Protein AF-F9WAI4-F1 (afdb_monomer_lite)

Secondary structure (DSSP, 8-state):
--HHHHHHHHHHHHHHHHH-TT--TT-TTTTTTTT---HHHHH-BGGGTB--SSTTS-HHHHHHHHHPPPTTS-BPS-TTSS--S---SSS--S---S---SSSSHHHHHHHHHHHTT--SSPPPHHHHHHHHHHHHHHHHH-EEEEEESBTTB--EEEEETTEEEEEEEETT-SSSS---S-B---TT--EEEEEE-SSHHHHH--HHHHHHHHHHHHHHHHHHHHHHHHHHHHHHHHHHHHHHHHHHHHHHHHHHHS----TTSSS-------------------------------

Radius of gyration: 34.8 Å; chains: 1; bounding box: 91×50×97 Å

Structure (mmCIF, N/CA/C/O backbone):
data_AF-F9WAI4-F1
#
_entry.id   AF-F9WAI4-F1
#
loop_
_atom_site.group_PDB
_atom_site.id
_atom_site.type_symbol
_atom_site.label_atom_id
_atom_site.label_alt_id
_atom_site.label_comp_id
_atom_site.label_asym_id
_atom_site.label_entity_id
_atom_site.label_seq_id
_atom_site.pdbx_PDB_ins_code
_atom_site.Cartn_x
_atom_site.Cartn_y
_atom_site.Cartn_z
_atom_site.occupancy
_atom_site.B_iso_or_equiv
_atom_site.auth_seq_id
_atom_site.auth_comp_id
_atom_site.auth_asym_id
_atom_site.auth_atom_id
_atom_site.pdbx_PDB_model_num
ATOM 1 N N . MET A 1 1 ? -3.582 -0.597 29.179 1.00 56.72 1 MET A N 1
ATOM 2 C CA . MET A 1 1 ? -3.911 0.423 28.163 1.00 56.72 1 MET A CA 1
ATOM 3 C C . MET A 1 1 ? -5.413 0.461 27.980 1.00 56.72 1 MET A C 1
ATOM 5 O O . MET A 1 1 ? -6.013 -0.599 27.825 1.00 56.72 1 MET A O 1
ATOM 9 N N . SER A 1 2 ? -6.012 1.646 28.034 1.00 73.00 2 SER A N 1
ATOM 10 C CA . SER A 1 2 ? -7.457 1.832 27.839 1.00 73.00 2 SER A CA 1
ATOM 11 C C . SER A 1 2 ? -7.869 1.692 26.361 1.00 73.00 2 SER A C 1
ATOM 13 O O . SER A 1 2 ? -7.030 1.704 25.456 1.00 73.00 2 SER A O 1
ATOM 15 N N . ALA A 1 3 ? -9.169 1.532 26.083 1.00 72.12 3 ALA A N 1
ATOM 16 C CA . ALA A 1 3 ? -9.682 1.511 24.707 1.00 72.12 3 ALA A CA 1
ATOM 17 C C . ALA A 1 3 ? -9.435 2.850 23.983 1.00 72.12 3 ALA A C 1
ATOM 19 O O . ALA A 1 3 ? -9.056 2.849 22.814 1.00 72.12 3 ALA A O 1
ATOM 20 N N . ALA A 1 4 ? -9.557 3.975 24.698 1.00 74.25 4 ALA A N 1
ATOM 21 C CA . ALA A 1 4 ? -9.268 5.311 24.178 1.00 74.25 4 ALA A CA 1
ATOM 22 C C . ALA A 1 4 ? -7.793 5.462 23.766 1.00 74.25 4 ALA A C 1
ATOM 24 O O . ALA A 1 4 ? -7.517 5.828 22.626 1.00 74.25 4 ALA A O 1
ATOM 25 N N . GLU A 1 5 ? -6.849 5.054 24.623 1.00 75.50 5 GLU A N 1
ATOM 26 C CA . GLU A 1 5 ? -5.410 5.055 24.298 1.00 75.50 5 GLU A CA 1
ATOM 27 C C . GLU A 1 5 ? -5.077 4.206 23.062 1.00 75.50 5 GLU A C 1
ATOM 29 O O . GLU A 1 5 ? -4.152 4.517 22.315 1.00 75.50 5 GLU A O 1
ATOM 34 N N . ASN A 1 6 ? -5.797 3.104 22.836 1.00 78.62 6 ASN A N 1
ATOM 35 C CA . ASN A 1 6 ? -5.578 2.263 21.660 1.00 78.62 6 ASN A CA 1
ATOM 36 C C . ASN A 1 6 ? -6.115 2.906 20.373 1.00 78.62 6 ASN A C 1
ATOM 38 O O . ASN A 1 6 ? -5.444 2.821 19.345 1.00 78.62 6 ASN A O 1
ATOM 42 N N . ILE A 1 7 ? -7.275 3.571 20.424 1.00 77.69 7 ILE A N 1
ATOM 43 C CA . ILE A 1 7 ? -7.828 4.329 19.287 1.00 77.69 7 ILE A CA 1
ATOM 44 C C . ILE A 1 7 ? -6.888 5.472 18.905 1.00 77.69 7 ILE A C 1
ATOM 46 O O . ILE A 1 7 ? -6.563 5.641 17.727 1.00 77.69 7 ILE A O 1
ATOM 50 N N . GLU A 1 8 ? -6.412 6.224 19.899 1.00 80.94 8 GLU A N 1
ATOM 51 C CA . GLU A 1 8 ? -5.483 7.335 19.685 1.00 80.94 8 GLU A CA 1
ATOM 52 C C . GLU A 1 8 ? -4.172 6.885 19.042 1.00 80.94 8 GLU A C 1
ATOM 54 O O . GLU A 1 8 ? -3.590 7.641 18.270 1.00 80.94 8 GLU A O 1
ATOM 59 N N . LYS A 1 9 ? -3.738 5.642 19.289 1.00 83.38 9 LYS A N 1
ATOM 60 C CA . LYS A 1 9 ? -2.546 5.064 18.659 1.00 83.38 9 LYS A CA 1
ATOM 61 C C . LYS A 1 9 ? -2.806 4.394 17.306 1.00 83.38 9 LYS A C 1
ATOM 63 O O . LYS A 1 9 ? -1.904 4.368 16.479 1.00 83.38 9 LYS A O 1
ATOM 68 N N . ALA A 1 10 ? -4.008 3.886 17.036 1.00 85.69 10 ALA A N 1
ATOM 69 C CA . ALA A 1 10 ? -4.311 3.253 15.748 1.00 85.69 10 ALA A CA 1
ATOM 70 C C . ALA A 1 10 ? -4.263 4.264 14.587 1.00 85.69 10 ALA A C 1
ATOM 72 O O . ALA A 1 10 ? -3.761 3.970 13.504 1.00 85.69 10 ALA A O 1
ATOM 73 N N . LYS A 1 11 ? -4.744 5.492 14.814 1.00 85.56 11 LYS A N 1
ATOM 74 C CA . LYS A 1 11 ? -4.726 6.563 13.806 1.00 85.56 11 LYS A CA 1
ATOM 75 C C . LYS A 1 11 ? -3.309 6.923 13.310 1.00 85.56 11 LYS A C 1
ATOM 77 O O . LYS A 1 11 ? -3.122 6.941 12.092 1.00 85.56 11 LYS A O 1
ATOM 82 N N . PRO A 1 12 ? -2.315 7.207 14.175 1.00 87.31 12 PRO A N 1
ATOM 83 C CA . PRO A 1 12 ? -0.951 7.472 13.728 1.00 87.31 12 PRO A CA 1
ATOM 84 C C . PRO A 1 12 ? -0.286 6.241 13.101 1.00 87.31 12 PRO A C 1
ATOM 86 O O . PRO A 1 12 ? 0.499 6.408 12.175 1.00 87.31 12 PRO A O 1
ATOM 89 N N . GLU A 1 13 ? -0.634 5.017 13.508 1.00 90.62 13 GLU A N 1
ATOM 90 C CA . GLU A 1 13 ? -0.138 3.797 12.850 1.00 90.62 13 GLU A CA 1
ATOM 91 C C . GLU A 1 13 ? -0.629 3.696 11.396 1.00 90.62 13 GLU A C 1
ATOM 93 O O . GLU A 1 13 ? 0.171 3.469 10.489 1.00 90.62 13 GLU A O 1
ATOM 98 N N . PHE A 1 14 ? -1.911 3.971 11.124 1.00 91.25 14 PHE A N 1
ATOM 99 C CA . PHE A 1 14 ? -2.393 4.069 9.738 1.00 91.25 14 PHE A CA 1
ATOM 100 C C . PHE A 1 14 ? -1.759 5.236 8.973 1.00 91.25 14 PHE A C 1
ATOM 102 O O . PHE A 1 14 ? -1.494 5.107 7.778 1.00 91.25 14 PHE A O 1
ATOM 109 N N . ALA A 1 15 ? -1.477 6.360 9.635 1.00 89.06 15 ALA A N 1
ATOM 110 C CA . ALA A 1 15 ? -0.753 7.458 9.000 1.00 89.06 15 ALA A CA 1
ATOM 111 C C . ALA A 1 15 ? 0.663 7.026 8.581 1.00 89.06 15 ALA A C 1
ATOM 113 O O . ALA A 1 15 ? 1.075 7.330 7.464 1.00 89.06 15 ALA A O 1
ATOM 114 N N . GLN A 1 16 ? 1.363 6.242 9.405 1.00 90.50 16 GLN A N 1
ATOM 115 C CA . GLN A 1 16 ? 2.680 5.687 9.072 1.00 90.50 16 GLN A CA 1
ATOM 116 C C . GLN A 1 16 ? 2.634 4.702 7.899 1.00 90.50 16 GLN A C 1
ATOM 118 O O . GLN A 1 16 ? 3.573 4.647 7.109 1.00 90.50 16 GLN A O 1
ATOM 123 N N . VAL A 1 17 ? 1.550 3.940 7.738 1.00 93.44 17 VAL A N 1
ATOM 124 C CA . VAL A 1 17 ? 1.362 3.074 6.559 1.00 93.44 17 VAL A CA 1
ATO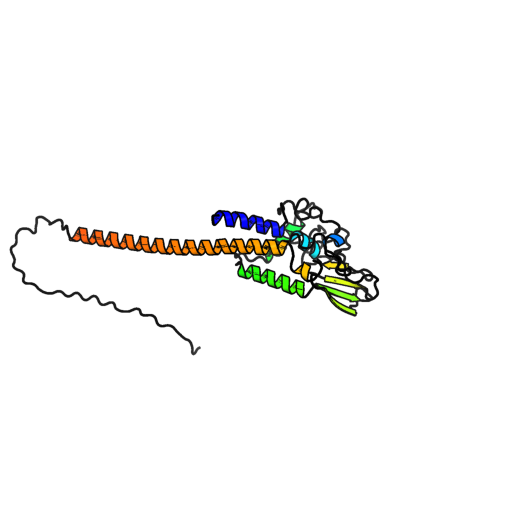M 125 C C . VAL A 1 17 ? 1.318 3.906 5.275 1.00 93.44 17 VAL A C 1
ATOM 127 O O . VAL A 1 17 ? 1.895 3.524 4.255 1.00 93.44 17 VAL A O 1
ATOM 130 N N . ILE A 1 18 ? 0.639 5.054 5.317 1.00 90.12 18 ILE A N 1
ATOM 131 C CA . ILE A 1 18 ? 0.445 5.901 4.139 1.00 90.12 18 ILE A CA 1
ATOM 132 C C . ILE A 1 18 ? 1.687 6.751 3.862 1.00 90.12 18 ILE A C 1
ATOM 134 O O . ILE A 1 18 ? 2.150 6.799 2.724 1.00 90.12 18 ILE A O 1
ATOM 138 N N . PHE A 1 19 ? 2.222 7.401 4.893 1.00 87.75 19 PHE A N 1
ATOM 139 C CA . PHE A 1 19 ? 3.220 8.464 4.775 1.00 87.75 19 PHE A CA 1
ATOM 140 C C . PHE A 1 19 ? 4.607 8.083 5.307 1.00 87.75 19 PHE A C 1
ATOM 142 O O . PHE A 1 19 ? 5.532 8.877 5.206 1.00 87.75 19 PHE A O 1
ATOM 149 N N . GLY A 1 20 ? 4.785 6.885 5.861 1.00 87.25 20 GLY A N 1
ATOM 150 C CA . GLY A 1 20 ? 6.041 6.488 6.496 1.00 87.25 20 GLY A CA 1
ATOM 151 C C . GLY A 1 20 ? 6.241 7.099 7.885 1.00 87.25 20 GLY A C 1
ATOM 152 O O . GLY A 1 20 ? 5.377 7.785 8.435 1.00 87.25 20 GLY A O 1
ATOM 153 N N . ASP A 1 21 ? 7.394 6.808 8.484 1.00 83.19 21 ASP A N 1
ATOM 154 C CA . ASP A 1 21 ? 7.708 7.225 9.852 1.00 83.19 21 ASP A CA 1
ATOM 155 C C . ASP A 1 21 ? 7.934 8.740 9.931 1.00 83.19 21 ASP A C 1
ATOM 157 O O . ASP A 1 21 ? 8.680 9.312 9.142 1.00 83.19 21 ASP A O 1
ATOM 161 N N . GLY A 1 22 ? 7.246 9.403 10.867 1.00 72.75 22 GLY A N 1
ATOM 162 C CA . GLY A 1 22 ? 7.259 10.868 10.984 1.00 72.75 22 GLY A CA 1
ATOM 163 C C . GLY A 1 22 ? 6.509 11.602 9.863 1.00 72.75 22 GLY A C 1
ATOM 164 O O . GLY A 1 22 ? 6.489 12.832 9.855 1.00 72.75 22 GLY A O 1
ATOM 165 N N . GLY A 1 23 ? 5.881 10.867 8.937 1.00 71.12 23 GLY A N 1
ATOM 166 C CA . GLY A 1 23 ? 5.194 11.431 7.785 1.00 71.12 23 GLY A CA 1
ATOM 167 C C . GLY A 1 23 ? 3.798 11.958 8.070 1.00 71.12 23 GLY A C 1
ATOM 168 O O . GLY A 1 23 ? 3.048 11.425 8.889 1.00 71.12 23 GLY A O 1
ATOM 169 N N . ASN A 1 24 ? 3.437 13.019 7.353 1.00 71.56 24 ASN A N 1
ATOM 170 C CA . ASN A 1 24 ? 2.101 13.599 7.374 1.00 71.56 24 ASN A CA 1
ATOM 171 C C . ASN A 1 24 ? 1.678 14.049 5.969 1.00 71.56 24 ASN A C 1
ATOM 173 O O . ASN A 1 24 ? 2.497 14.208 5.067 1.00 71.56 24 ASN A O 1
ATOM 177 N N . GLU A 1 25 ? 0.373 14.250 5.787 1.00 68.44 25 GLU A N 1
ATOM 178 C CA . GLU A 1 25 ? -0.214 14.590 4.485 1.00 68.44 25 GLU A CA 1
ATOM 179 C C . GLU A 1 25 ? 0.257 15.951 3.944 1.00 68.44 25 GLU A C 1
ATOM 181 O O . GLU A 1 25 ? 0.335 16.130 2.730 1.00 68.44 25 GLU A O 1
ATOM 186 N N . SER A 1 26 ? 0.541 16.908 4.832 1.00 66.75 26 SER A N 1
ATOM 187 C CA . SER A 1 26 ? 0.883 18.289 4.471 1.00 66.75 26 SER A CA 1
ATOM 188 C C . SER A 1 26 ? 2.300 18.461 3.930 1.00 66.75 26 SER A C 1
ATOM 190 O O . SER A 1 26 ? 2.562 19.475 3.288 1.00 66.75 26 SER A O 1
ATOM 192 N N . ASP A 1 27 ? 3.190 17.497 4.165 1.00 68.88 27 ASP A N 1
ATOM 193 C CA . ASP A 1 27 ? 4.607 17.632 3.840 1.00 68.88 27 ASP A CA 1
ATOM 194 C C . ASP A 1 27 ? 5.233 16.313 3.365 1.00 68.88 27 ASP A C 1
ATOM 196 O O . ASP A 1 27 ? 6.095 15.727 4.020 1.00 68.88 27 ASP A O 1
ATOM 200 N N . LEU A 1 28 ? 4.789 15.795 2.216 1.00 67.88 28 LEU A N 1
ATOM 201 C CA . LEU A 1 28 ? 5.340 14.534 1.712 1.00 67.88 28 LEU A CA 1
ATOM 202 C C . LEU A 1 28 ? 6.777 14.664 1.193 1.00 67.88 28 LEU A C 1
ATOM 204 O O . LEU A 1 28 ? 7.465 13.653 1.181 1.00 67.88 28 LEU A O 1
ATOM 208 N N . GLU A 1 29 ? 7.237 15.842 0.743 1.00 61.91 29 GLU A N 1
ATOM 209 C CA . GLU A 1 29 ? 8.605 16.008 0.193 1.00 61.91 29 GLU A CA 1
ATOM 210 C C . GLU A 1 29 ? 9.626 15.750 1.273 1.00 61.91 29 GLU A C 1
ATOM 212 O O . GLU A 1 29 ? 10.583 15.009 1.068 1.00 61.91 29 GLU A O 1
ATOM 217 N N . HIS A 1 30 ? 9.409 16.382 2.424 1.00 64.38 30 HIS A N 1
ATOM 218 C CA . HIS A 1 30 ? 10.351 16.333 3.523 1.00 64.38 30 HIS A CA 1
ATOM 219 C C . HIS A 1 30 ? 10.084 15.135 4.439 1.00 64.38 30 HIS A C 1
ATOM 221 O O . HIS A 1 30 ? 10.911 14.839 5.304 1.00 64.38 30 HIS A O 1
ATOM 227 N N . THR A 1 31 ? 8.998 14.383 4.198 1.00 73.06 31 THR A N 1
ATOM 228 C CA . THR A 1 31 ? 8.676 13.156 4.935 1.00 73.06 31 THR A CA 1
ATOM 229 C C . THR A 1 31 ? 8.573 11.907 4.051 1.00 73.06 31 THR A C 1
ATOM 231 O O . THR A 1 31 ? 9.574 11.232 3.833 1.00 73.06 31 THR A O 1
ATOM 234 N N . ALA A 1 32 ? 7.388 11.576 3.533 1.00 76.19 32 ALA A N 1
ATOM 235 C CA . ALA A 1 32 ? 7.086 10.296 2.888 1.00 76.19 32 ALA A CA 1
ATOM 236 C C . ALA A 1 32 ? 7.947 9.982 1.657 1.00 76.19 32 ALA A C 1
ATOM 238 O O . ALA A 1 32 ? 8.203 8.811 1.368 1.00 76.19 32 ALA A O 1
ATOM 239 N N . LEU A 1 33 ? 8.356 11.025 0.933 1.00 72.50 33 LEU A N 1
ATOM 240 C CA . LEU A 1 33 ? 9.199 10.976 -0.259 1.00 72.50 33 LEU A CA 1
ATOM 241 C C . LEU A 1 33 ? 10.623 11.478 0.003 1.00 72.50 33 LEU A C 1
ATOM 243 O O . LEU A 1 33 ? 11.418 11.585 -0.932 1.00 72.50 33 LEU A O 1
ATOM 247 N N . ASN A 1 34 ? 10.960 11.779 1.256 1.00 70.00 34 ASN A N 1
ATOM 248 C CA . ASN A 1 34 ? 12.292 12.243 1.596 1.00 70.00 34 ASN A CA 1
ATOM 249 C C . ASN A 1 34 ? 13.316 11.140 1.315 1.00 70.00 34 ASN A C 1
ATOM 251 O O . ASN A 1 34 ? 13.124 9.980 1.679 1.00 70.00 34 ASN A O 1
ATOM 255 N N . GLY A 1 35 ? 14.397 11.497 0.624 1.00 65.62 35 GLY A N 1
ATOM 256 C CA . GLY A 1 35 ? 15.421 10.542 0.207 1.00 65.62 35 GLY A CA 1
ATOM 257 C C . GLY A 1 35 ? 14.976 9.562 -0.885 1.00 65.62 35 GLY A C 1
ATOM 258 O O . GLY A 1 35 ? 15.751 8.675 -1.240 1.00 65.62 35 GLY A O 1
ATOM 259 N N . VAL A 1 36 ? 13.775 9.712 -1.462 1.00 72.56 36 VAL A N 1
ATOM 260 C CA . VAL A 1 36 ? 13.383 8.944 -2.651 1.00 72.56 36 VAL A CA 1
ATOM 261 C C . VAL A 1 36 ? 14.215 9.438 -3.830 1.00 72.56 36 VAL A C 1
ATOM 263 O O . VAL A 1 36 ? 14.003 10.527 -4.361 1.00 72.56 36 VAL A O 1
ATOM 266 N N . GLY A 1 37 ? 15.200 8.629 -4.219 1.00 69.62 37 GLY A N 1
ATOM 267 C CA . GLY A 1 37 ? 16.095 8.923 -5.331 1.00 69.62 37 GLY A CA 1
ATOM 268 C C . GLY A 1 37 ? 15.419 8.810 -6.702 1.00 69.62 37 GLY A C 1
ATOM 269 O O . GLY A 1 37 ? 14.199 8.875 -6.862 1.00 69.62 37 GLY A O 1
ATOM 270 N N . TYR A 1 38 ? 16.230 8.599 -7.740 1.00 77.12 38 TYR A N 1
ATOM 271 C CA . TYR A 1 38 ? 15.714 8.389 -9.092 1.00 77.12 38 TYR A CA 1
ATOM 272 C C . TYR A 1 38 ? 14.697 7.246 -9.129 1.00 77.12 38 TYR A C 1
ATOM 274 O O . TYR A 1 38 ? 14.947 6.168 -8.596 1.00 77.12 38 TYR A O 1
ATOM 282 N N . ARG A 1 39 ? 13.580 7.458 -9.837 1.00 81.88 39 ARG A N 1
ATOM 283 C CA . ARG A 1 39 ? 12.449 6.514 -9.906 1.00 81.88 39 ARG A CA 1
ATOM 284 C C . ARG A 1 39 ? 12.865 5.072 -10.212 1.00 81.88 39 ARG A C 1
ATOM 286 O O . ARG A 1 39 ? 12.339 4.153 -9.611 1.00 81.88 39 ARG A O 1
ATOM 293 N N . VAL A 1 40 ? 13.854 4.879 -11.084 1.00 85.38 40 VAL A N 1
ATOM 294 C CA . VAL A 1 40 ? 14.413 3.553 -11.396 1.00 85.38 40 VAL A CA 1
ATOM 295 C C . VAL A 1 40 ? 14.975 2.851 -10.161 1.00 85.38 40 VAL A C 1
ATOM 297 O O . VAL A 1 40 ? 14.729 1.668 -9.954 1.00 85.38 40 VAL A O 1
ATOM 300 N N . THR A 1 41 ? 15.745 3.576 -9.356 1.00 87.69 41 THR A N 1
ATOM 301 C CA . THR A 1 41 ? 16.362 3.066 -8.131 1.00 87.69 41 THR A CA 1
ATOM 302 C C . THR A 1 41 ? 15.316 2.899 -7.033 1.00 87.69 41 THR A C 1
ATOM 304 O O . THR A 1 41 ? 15.261 1.856 -6.391 1.00 87.69 41 THR A O 1
ATOM 307 N N . ALA A 1 42 ? 14.422 3.877 -6.877 1.00 88.38 42 ALA A N 1
ATOM 308 C CA . ALA A 1 42 ? 13.372 3.852 -5.864 1.00 88.38 42 ALA A CA 1
ATOM 309 C C . ALA A 1 42 ? 12.337 2.735 -6.095 1.00 88.38 42 ALA A C 1
ATOM 311 O O . ALA A 1 42 ? 11.949 2.052 -5.151 1.00 88.38 42 ALA A O 1
ATOM 312 N N . CYS A 1 43 ? 11.908 2.535 -7.346 1.00 91.56 43 CYS A N 1
ATOM 313 C CA . CYS A 1 43 ? 10.818 1.631 -7.727 1.00 91.56 43 CYS A CA 1
ATOM 314 C C . CYS A 1 43 ? 11.298 0.263 -8.231 1.00 91.56 43 CYS A C 1
ATOM 316 O O . CYS A 1 43 ? 10.502 -0.672 -8.297 1.00 91.56 43 CYS A O 1
ATOM 318 N N . GLY A 1 44 ? 12.581 0.133 -8.577 1.00 92.44 44 GLY A N 1
ATOM 319 C CA . GLY A 1 44 ? 13.234 -1.134 -8.899 1.00 92.44 44 GLY A CA 1
ATOM 320 C C . GLY A 1 44 ? 13.413 -1.430 -10.391 1.00 92.44 44 GLY A C 1
ATOM 321 O O . GLY A 1 44 ? 12.846 -0.797 -11.289 1.00 92.44 44 GLY A O 1
ATOM 322 N N . LYS A 1 45 ? 14.225 -2.460 -10.650 1.00 92.62 45 LYS A N 1
ATOM 323 C CA . LYS A 1 45 ? 14.562 -2.981 -11.982 1.00 92.62 45 LYS A CA 1
ATOM 324 C C . LYS A 1 45 ? 14.180 -4.465 -12.061 1.00 92.62 45 LYS A C 1
ATOM 326 O O . LYS A 1 45 ? 15.049 -5.326 -11.922 1.00 92.62 45 LYS A O 1
ATOM 331 N N . PRO A 1 46 ? 12.897 -4.793 -12.293 1.00 91.62 46 PRO A N 1
ATOM 332 C CA . PRO A 1 46 ? 12.432 -6.181 -12.335 1.00 91.62 46 PRO A CA 1
ATOM 333 C C . PRO A 1 46 ? 13.145 -7.054 -13.378 1.00 91.62 46 PRO A C 1
ATOM 335 O O . PRO A 1 46 ? 13.274 -8.263 -13.181 1.00 91.62 46 PRO A O 1
ATOM 338 N N . GLY A 1 47 ? 13.638 -6.462 -14.472 1.00 88.38 47 GLY A N 1
ATOM 339 C CA . GLY A 1 47 ? 14.485 -7.162 -15.438 1.00 88.38 47 GLY A CA 1
ATOM 340 C C . GLY A 1 47 ? 15.851 -7.590 -14.905 1.00 88.38 47 GLY A C 1
ATOM 341 O O . GLY A 1 47 ? 16.394 -8.576 -15.376 1.00 88.38 47 GLY A O 1
ATOM 342 N N . GLN A 1 48 ? 16.395 -6.885 -13.915 1.00 90.44 48 GLN A N 1
ATOM 343 C CA . GLN A 1 48 ? 17.684 -7.189 -13.280 1.00 90.44 48 GLN A CA 1
ATOM 344 C C . GLN A 1 48 ? 17.507 -7.828 -11.897 1.00 90.44 48 GLN A C 1
ATOM 346 O O . GLN A 1 48 ? 18.447 -7.851 -11.110 1.00 90.44 48 GLN A O 1
ATOM 351 N N . ASP A 1 49 ? 16.287 -8.258 -11.559 1.00 91.25 49 ASP A N 1
ATOM 352 C CA . ASP A 1 49 ? 15.948 -8.778 -10.231 1.00 91.25 49 ASP A CA 1
ATOM 353 C C . ASP A 1 49 ? 16.335 -7.840 -9.073 1.00 91.25 49 ASP A C 1
ATOM 355 O O . ASP A 1 49 ? 16.486 -8.257 -7.930 1.00 91.25 49 ASP A O 1
ATOM 359 N N . THR A 1 50 ? 16.431 -6.537 -9.347 1.00 93.38 50 THR A N 1
ATOM 360 C CA . THR A 1 50 ? 16.845 -5.540 -8.358 1.00 93.38 50 THR A CA 1
ATOM 361 C C . THR A 1 50 ? 15.620 -4.868 -7.755 1.00 93.38 50 THR A C 1
ATOM 363 O O . THR A 1 50 ? 14.938 -4.095 -8.437 1.00 93.38 50 THR A O 1
ATOM 366 N N . LYS A 1 51 ? 15.341 -5.164 -6.482 1.00 94.62 51 LYS A N 1
ATOM 367 C CA . LYS A 1 51 ? 14.311 -4.497 -5.672 1.00 94.62 51 LYS A CA 1
ATOM 368 C C . LYS A 1 51 ? 14.495 -2.972 -5.699 1.00 94.62 51 LYS A C 1
ATOM 370 O O . LYS A 1 51 ? 15.621 -2.485 -5.725 1.00 94.62 51 LYS A O 1
ATOM 375 N N . GLY A 1 52 ? 13.390 -2.229 -5.674 1.00 93.25 52 GLY A N 1
ATOM 376 C CA . GLY A 1 52 ? 13.440 -0.783 -5.465 1.00 93.25 52 GLY A CA 1
ATOM 377 C C . GLY A 1 52 ? 13.849 -0.422 -4.036 1.00 93.25 52 GLY A C 1
ATOM 378 O O . GLY A 1 52 ? 13.275 -0.944 -3.083 1.00 93.25 52 GLY A O 1
ATOM 379 N N . GLU A 1 53 ? 14.801 0.494 -3.874 1.00 92.31 53 GLU A N 1
ATOM 380 C CA . GLU A 1 53 ? 15.310 0.907 -2.554 1.00 92.31 53 GLU A CA 1
ATOM 381 C C . GLU A 1 53 ? 14.219 1.508 -1.657 1.00 92.31 53 GLU A C 1
ATOM 383 O O . GLU A 1 53 ? 14.270 1.379 -0.436 1.00 92.31 53 GLU A O 1
ATOM 388 N N . SER A 1 54 ? 13.209 2.135 -2.264 1.00 90.12 54 SER A N 1
ATOM 389 C CA . SER A 1 54 ? 12.088 2.753 -1.551 1.00 90.12 54 SER A CA 1
ATOM 390 C C . SER A 1 54 ? 10.780 1.959 -1.674 1.00 90.12 54 SER A C 1
ATOM 392 O O . SER A 1 54 ? 9.794 2.290 -1.014 1.00 90.12 54 SER A O 1
ATOM 394 N N . ALA A 1 55 ? 10.758 0.911 -2.504 1.00 93.44 55 ALA A N 1
ATOM 395 C CA . ALA A 1 55 ? 9.570 0.116 -2.793 1.00 93.44 55 ALA A CA 1
ATOM 396 C C . ALA A 1 55 ? 9.039 -0.574 -1.529 1.00 93.44 55 ALA A C 1
ATOM 398 O O . ALA A 1 55 ? 9.742 -1.360 -0.885 1.00 93.44 55 ALA A O 1
ATOM 399 N N . GLY A 1 56 ? 7.774 -0.316 -1.198 1.00 93.94 56 GLY A N 1
ATOM 400 C CA . GLY A 1 56 ? 7.111 -0.931 -0.054 1.00 93.94 56 GLY A CA 1
ATOM 401 C C . GLY A 1 56 ? 7.380 -0.271 1.296 1.00 93.94 56 GLY A C 1
ATOM 402 O O . GLY A 1 56 ? 6.901 -0.786 2.308 1.00 93.94 56 GLY A O 1
ATOM 403 N N . ASN A 1 57 ? 8.090 0.861 1.338 1.00 93.00 57 ASN A N 1
ATOM 404 C CA . ASN A 1 57 ? 8.329 1.597 2.584 1.00 93.00 57 ASN A CA 1
ATOM 405 C C . ASN A 1 57 ? 7.047 2.243 3.127 1.00 93.00 57 ASN A C 1
ATOM 407 O O . ASN A 1 57 ? 6.779 2.173 4.325 1.00 93.00 57 ASN A O 1
ATOM 411 N N . ASN A 1 58 ? 6.255 2.857 2.248 1.00 92.38 58 ASN A N 1
ATOM 412 C CA . ASN A 1 58 ? 4.949 3.445 2.543 1.00 92.38 58 ASN A CA 1
ATOM 413 C C . ASN A 1 58 ? 4.095 3.484 1.263 1.00 92.38 58 ASN A C 1
ATOM 415 O O . ASN A 1 58 ? 4.627 3.382 0.153 1.00 92.38 58 ASN A O 1
ATOM 419 N N . LEU A 1 59 ? 2.774 3.628 1.404 1.00 92.00 59 LEU A N 1
ATOM 420 C CA . LEU A 1 59 ? 1.879 3.660 0.242 1.00 92.00 59 LEU A CA 1
ATOM 421 C C . LEU A 1 59 ? 2.140 4.870 -0.662 1.00 92.00 59 LEU A C 1
ATOM 423 O O . LEU A 1 59 ? 2.019 4.737 -1.877 1.00 92.00 59 LEU A O 1
ATOM 427 N N . ALA A 1 60 ? 2.505 6.037 -0.121 1.00 86.69 60 ALA A N 1
ATOM 428 C CA . ALA A 1 60 ? 2.758 7.227 -0.934 1.00 86.69 60 ALA A CA 1
ATOM 429 C C . ALA A 1 60 ? 3.894 7.011 -1.951 1.00 86.69 60 ALA A C 1
ATOM 431 O O . ALA A 1 60 ? 3.763 7.429 -3.104 1.00 86.69 60 ALA A O 1
ATOM 432 N N . VAL A 1 61 ? 4.961 6.303 -1.569 1.00 87.62 61 VAL A N 1
ATOM 433 C CA . VAL A 1 61 ? 6.053 5.910 -2.475 1.00 87.62 61 VAL A CA 1
ATOM 434 C C . VAL A 1 61 ? 5.572 4.925 -3.540 1.00 87.62 61 VAL A C 1
ATOM 436 O O . VAL A 1 61 ? 5.869 5.098 -4.723 1.00 87.62 61 VAL A O 1
ATOM 439 N N . ASP A 1 62 ? 4.786 3.919 -3.163 1.00 93.38 62 ASP A N 1
ATOM 440 C CA . ASP A 1 62 ? 4.262 2.949 -4.128 1.00 93.38 62 ASP A CA 1
ATOM 441 C C . ASP A 1 62 ? 3.326 3.629 -5.147 1.00 93.38 62 ASP A C 1
ATOM 443 O O . ASP A 1 62 ? 3.420 3.387 -6.354 1.00 93.38 62 ASP A O 1
ATOM 447 N N . PHE A 1 63 ? 2.484 4.563 -4.697 1.00 88.38 63 PHE A N 1
ATOM 448 C CA . PHE A 1 63 ? 1.666 5.401 -5.575 1.00 88.38 63 PHE A CA 1
ATOM 449 C C . PHE A 1 63 ? 2.510 6.322 -6.463 1.00 88.38 63 PHE A C 1
ATOM 451 O O . PHE A 1 63 ? 2.175 6.511 -7.635 1.00 88.38 63 PHE A O 1
ATOM 458 N N . PHE A 1 64 ? 3.616 6.870 -5.958 1.00 84.44 64 PHE A N 1
ATOM 459 C CA . PHE A 1 64 ? 4.570 7.609 -6.783 1.00 84.44 64 PHE A CA 1
ATOM 460 C C . PHE A 1 64 ? 5.113 6.723 -7.917 1.00 84.44 64 PHE A C 1
ATOM 462 O O . PHE A 1 64 ? 5.082 7.109 -9.090 1.00 84.44 64 PHE A O 1
ATOM 469 N N . CYS A 1 65 ? 5.515 5.492 -7.603 1.00 88.19 65 CYS A N 1
ATOM 470 C CA . CYS A 1 65 ? 6.008 4.531 -8.584 1.00 88.19 65 CYS A CA 1
ATOM 471 C C . CYS A 1 65 ? 4.959 4.136 -9.633 1.00 88.19 65 CYS A C 1
ATOM 473 O O . CYS A 1 65 ? 5.304 3.976 -10.808 1.00 88.19 65 CYS A O 1
ATOM 475 N N . LEU A 1 66 ? 3.688 4.027 -9.246 1.00 90.69 66 LEU A N 1
ATOM 476 C CA . LEU A 1 66 ? 2.603 3.528 -10.099 1.00 90.69 66 LEU A CA 1
ATOM 477 C C . LEU A 1 66 ? 1.838 4.613 -10.860 1.00 90.69 66 LEU A C 1
ATOM 479 O O . LEU A 1 66 ? 1.315 4.349 -11.938 1.00 90.69 66 LEU A O 1
ATOM 483 N N . CYS A 1 67 ? 1.748 5.823 -10.317 1.00 85.12 67 CYS A N 1
ATOM 484 C CA . CYS A 1 67 ? 0.812 6.824 -10.821 1.00 85.12 67 CYS A CA 1
ATOM 485 C C . CYS A 1 67 ? 1.477 8.146 -11.197 1.00 85.12 67 CYS A C 1
ATOM 487 O O . CYS A 1 67 ? 0.965 8.828 -12.086 1.00 85.12 67 CYS A O 1
ATOM 489 N N . ALA A 1 68 ? 2.596 8.523 -10.564 1.00 79.44 68 ALA A N 1
ATOM 490 C CA . ALA A 1 68 ? 3.180 9.843 -10.782 1.00 79.44 68 ALA A CA 1
ATOM 491 C C . ALA A 1 68 ? 3.621 10.033 -12.236 1.00 79.44 68 ALA A C 1
ATOM 493 O O . ALA A 1 68 ? 4.315 9.195 -12.831 1.00 79.44 68 ALA A O 1
ATOM 494 N N . GLN A 1 69 ? 3.237 11.169 -12.809 1.00 75.94 69 GLN A N 1
ATOM 495 C CA . GLN A 1 69 ? 3.660 11.562 -14.139 1.00 75.94 69 GLN A CA 1
ATOM 496 C C . GLN A 1 69 ? 5.088 12.111 -14.097 1.00 75.94 69 GLN A C 1
ATOM 498 O O . GLN A 1 69 ? 5.454 12.886 -13.214 1.00 75.94 69 GLN A O 1
ATOM 503 N N . ARG A 1 70 ? 5.900 11.752 -15.096 1.00 73.00 70 ARG A N 1
ATOM 504 C CA . ARG A 1 70 ? 7.216 12.374 -15.275 1.00 73.00 70 ARG A CA 1
ATOM 505 C C . ARG A 1 70 ? 7.077 13.811 -15.780 1.00 73.00 70 ARG A C 1
ATOM 507 O O . ARG A 1 70 ? 6.327 14.072 -16.721 1.00 73.00 70 ARG A O 1
ATOM 514 N N . GLN A 1 71 ? 7.859 14.722 -15.208 1.00 68.19 71 GLN A N 1
ATOM 515 C CA . GLN A 1 71 ? 7.838 16.144 -15.574 1.00 68.19 71 GLN A CA 1
ATOM 516 C C . GLN A 1 71 ? 8.551 16.447 -16.900 1.00 68.19 71 GLN A C 1
ATOM 518 O O . GLN A 1 71 ? 8.237 17.433 -17.560 1.00 68.19 71 GLN A O 1
ATOM 523 N N . ASP A 1 72 ? 9.454 15.567 -17.335 1.00 67.50 72 ASP A N 1
ATOM 524 C CA . ASP A 1 72 ? 10.220 15.689 -18.583 1.00 67.50 72 ASP A CA 1
ATOM 525 C C . ASP A 1 72 ? 9.405 15.383 -19.856 1.00 67.50 72 ASP A C 1
ATOM 527 O O . ASP A 1 72 ? 9.943 15.374 -20.960 1.00 67.50 72 ASP A O 1
ATOM 531 N N . GLY A 1 73 ? 8.106 15.088 -19.725 1.00 69.75 73 GLY A N 1
ATOM 532 C CA . GLY A 1 73 ? 7.233 14.742 -20.852 1.00 69.75 73 GLY A CA 1
ATOM 533 C C . GLY A 1 73 ? 7.497 13.359 -21.466 1.00 69.75 73 GLY A C 1
ATOM 534 O O . GLY A 1 73 ? 6.807 12.963 -22.411 1.00 69.75 73 GLY A O 1
ATOM 535 N N . ALA A 1 74 ? 8.446 12.589 -20.922 1.00 74.62 74 ALA A N 1
ATOM 536 C CA . ALA A 1 74 ? 8.723 11.217 -21.343 1.00 74.62 74 ALA A CA 1
ATOM 537 C C . ALA A 1 74 ? 7.788 10.191 -20.675 1.00 74.62 74 ALA A C 1
ATOM 539 O O . ALA A 1 74 ? 7.820 9.014 -21.029 1.00 74.62 74 ALA A O 1
ATOM 540 N N . GLY A 1 75 ? 6.971 10.619 -19.709 1.00 75.19 75 GLY A N 1
ATOM 541 C CA . GLY A 1 75 ? 6.056 9.758 -18.961 1.00 75.19 75 GLY A CA 1
ATOM 542 C C . GLY A 1 75 ? 4.765 9.395 -19.694 1.00 75.19 75 GLY A C 1
ATOM 543 O O . GLY A 1 75 ? 4.426 9.968 -20.732 1.00 75.19 75 GLY A O 1
ATOM 544 N N . ILE A 1 76 ? 4.039 8.434 -19.122 1.00 75.88 76 ILE A N 1
ATOM 545 C CA . ILE A 1 76 ? 2.669 8.089 -19.519 1.00 75.88 76 ILE A CA 1
ATOM 546 C C . ILE A 1 76 ? 1.695 8.986 -18.747 1.00 75.88 76 ILE A C 1
ATOM 548 O O . ILE A 1 76 ? 1.841 9.189 -17.542 1.00 75.88 76 ILE A O 1
ATOM 552 N N . ASN A 1 77 ? 0.702 9.526 -19.450 1.00 78.50 77 ASN A N 1
ATOM 553 C CA . ASN A 1 77 ? -0.372 10.304 -18.843 1.00 78.50 77 ASN A CA 1
ATOM 554 C C . ASN A 1 77 ? -1.408 9.364 -18.219 1.00 78.50 77 ASN A C 1
ATOM 556 O O . ASN A 1 77 ? -1.739 8.343 -18.813 1.00 78.50 77 ASN A O 1
ATOM 560 N N . GLN A 1 78 ? -1.950 9.740 -17.059 1.00 76.75 78 GLN A N 1
ATOM 561 C CA . GLN A 1 78 ? -3.124 9.093 -16.460 1.00 76.75 78 GLN A CA 1
ATOM 562 C C . GLN A 1 78 ? -3.019 7.576 -16.260 1.00 76.75 78 GLN A C 1
ATOM 564 O O . GLN A 1 78 ? -3.993 6.854 -16.451 1.00 76.75 78 GLN A O 1
ATOM 569 N N . VAL A 1 79 ? -1.855 7.076 -15.837 1.00 81.62 79 VAL A N 1
ATOM 570 C CA . VAL A 1 79 ? -1.642 5.627 -15.653 1.00 81.62 79 VAL A CA 1
ATOM 571 C C . VAL A 1 79 ? -2.665 5.011 -14.696 1.00 81.62 79 VAL A C 1
ATOM 573 O O . VAL A 1 79 ? -3.149 3.909 -14.930 1.00 81.62 79 VAL A O 1
ATOM 576 N N . CYS A 1 80 ? -3.037 5.751 -13.653 1.00 80.94 80 CYS A N 1
ATOM 577 C CA . CYS A 1 80 ? -4.035 5.332 -12.671 1.00 80.94 80 CYS A CA 1
ATOM 578 C C . CYS A 1 80 ? -5.449 5.855 -12.988 1.00 80.94 80 CYS A C 1
ATOM 580 O O . CYS A 1 80 ? -6.299 5.901 -12.106 1.00 80.94 80 CYS A O 1
ATOM 582 N N . GLY A 1 81 ? -5.702 6.279 -14.232 1.00 78.56 81 GLY A N 1
ATOM 583 C CA . GLY A 1 81 ? -6.972 6.869 -14.676 1.00 78.56 81 GLY A CA 1
ATOM 584 C C . GLY A 1 81 ? -7.115 8.368 -14.392 1.00 78.56 81 GLY A C 1
ATOM 585 O O . GLY A 1 81 ? -8.153 8.952 -14.679 1.00 78.56 81 GLY A O 1
ATOM 586 N N . PHE A 1 82 ? -6.086 9.004 -13.827 1.00 73.12 82 PHE A N 1
ATOM 587 C CA . PHE A 1 82 ? -6.040 10.437 -13.539 1.00 73.12 82 PHE A CA 1
ATOM 588 C C . PHE A 1 82 ? -4.596 10.932 -13.491 1.00 73.12 82 PHE A C 1
ATOM 590 O O . PHE A 1 82 ? -3.654 10.162 -13.293 1.00 73.12 82 PHE A O 1
ATOM 597 N N . TYR A 1 83 ? -4.411 12.233 -13.684 1.00 72.94 83 TYR A N 1
ATOM 598 C CA . TYR A 1 83 ? -3.097 12.854 -13.579 1.00 72.94 83 TYR A CA 1
ATOM 599 C C . TYR A 1 83 ? -2.626 12.949 -12.130 1.00 72.94 83 TYR A C 1
ATOM 601 O O . TYR A 1 83 ? -3.386 13.305 -11.233 1.00 72.94 83 TYR A O 1
ATOM 609 N N . VAL A 1 84 ? -1.341 12.675 -11.921 1.00 70.88 84 VAL A N 1
ATOM 610 C CA . VAL A 1 84 ? -0.704 12.710 -10.607 1.00 70.88 84 VAL A CA 1
ATOM 611 C C . VAL A 1 84 ? 0.613 13.466 -10.724 1.00 70.88 84 VAL A C 1
ATOM 613 O O . VAL A 1 84 ? 1.501 13.048 -11.467 1.00 70.88 84 VAL A O 1
ATOM 616 N N . GLY A 1 85 ? 0.739 14.584 -10.005 1.00 58.16 85 GLY A N 1
ATOM 617 C CA . GLY A 1 85 ? 1.983 15.362 -9.935 1.00 58.16 85 GLY A CA 1
ATOM 618 C C . GLY A 1 85 ? 2.320 16.211 -11.172 1.00 58.16 85 GLY A C 1
ATOM 619 O O . GLY A 1 85 ? 3.453 16.677 -11.285 1.00 58.16 85 GLY A O 1
ATOM 620 N N . SER A 1 86 ? 1.375 16.434 -12.095 1.00 55.84 86 SER A N 1
ATOM 621 C CA . SER A 1 86 ? 1.551 17.334 -13.244 1.00 55.84 86 SER A CA 1
ATOM 622 C C . SER A 1 86 ? 0.542 18.482 -13.245 1.00 55.84 86 SER A C 1
ATOM 624 O O . SER A 1 86 ? -0.535 18.389 -12.663 1.00 55.84 86 SER A O 1
ATOM 626 N N . ASN A 1 87 ? 0.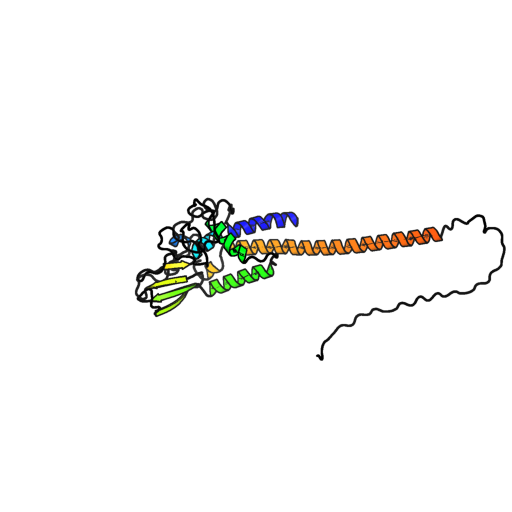917 19.581 -13.900 1.00 50.50 87 ASN A N 1
ATOM 627 C CA . ASN A 1 87 ? 0.161 20.830 -13.990 1.00 50.50 87 ASN A CA 1
ATOM 628 C C . ASN A 1 87 ? -0.239 21.196 -15.434 1.00 50.50 87 ASN A C 1
ATOM 630 O O . ASN A 1 87 ? -0.608 22.342 -15.677 1.00 50.50 87 ASN A O 1
ATOM 634 N N . ARG A 1 88 ? -0.131 20.276 -16.407 1.00 44.34 88 ARG A N 1
ATOM 635 C CA . ARG A 1 88 ? -0.311 20.615 -17.832 1.00 44.34 88 ARG A CA 1
ATOM 636 C C . ARG A 1 88 ? -1.752 20.465 -18.326 1.00 44.34 88 ARG A C 1
ATOM 638 O O . ARG A 1 88 ? -2.487 19.565 -17.936 1.00 44.34 88 ARG A O 1
ATOM 645 N N . GLU A 1 89 ? -2.108 21.387 -19.214 1.00 44.41 89 GLU A N 1
ATOM 646 C CA . GLU A 1 89 ? -3.448 21.930 -19.456 1.00 44.41 89 GLU A CA 1
ATOM 647 C C . GLU A 1 89 ? -4.481 21.036 -20.154 1.00 44.41 89 GLU A C 1
ATOM 649 O O . GLU A 1 89 ? -5.635 21.439 -20.213 1.00 44.41 89 GLU A O 1
ATOM 654 N N . ASN A 1 90 ? -4.176 19.820 -20.612 1.00 35.47 90 ASN A N 1
ATOM 655 C CA . ASN A 1 90 ? -5.133 19.060 -21.430 1.00 35.47 90 ASN A CA 1
ATOM 656 C C . ASN A 1 90 ? -5.421 17.653 -20.888 1.00 35.47 90 ASN A C 1
ATOM 658 O O . ASN A 1 90 ? -4.844 16.675 -21.350 1.00 35.47 90 ASN A O 1
ATOM 662 N N . GLY A 1 91 ? -6.399 17.584 -19.970 1.00 33.72 91 GLY A N 1
ATOM 663 C CA . GLY A 1 91 ? -7.388 16.494 -19.947 1.00 33.72 91 GLY A CA 1
ATOM 664 C C . GLY A 1 91 ? -7.483 15.647 -18.674 1.00 33.72 91 GLY A C 1
ATOM 665 O O . GLY A 1 91 ? -7.019 14.529 -18.689 1.00 33.72 91 GLY A O 1
ATOM 666 N N . GLN A 1 92 ? -8.173 16.127 -17.628 1.00 32.12 92 GLN A N 1
ATOM 667 C CA . GLN A 1 92 ? -8.633 15.390 -16.421 1.00 32.12 92 GLN A CA 1
ATOM 668 C C . GLN A 1 92 ? -7.598 15.103 -15.308 1.00 32.12 92 GLN A C 1
ATOM 670 O O . GLN A 1 92 ? -7.222 13.970 -15.006 1.00 32.12 92 GLN A O 1
ATOM 675 N N . LEU A 1 93 ? -7.187 16.179 -14.628 1.00 36.91 93 LEU A N 1
ATOM 676 C CA . LEU A 1 93 ? -6.911 16.165 -13.185 1.00 36.91 93 LEU A CA 1
ATOM 677 C C . LEU A 1 93 ? -8.262 16.254 -12.458 1.00 36.91 93 LEU A C 1
ATOM 679 O O . LEU A 1 93 ? -9.166 16.942 -12.939 1.00 36.91 93 LEU A O 1
ATOM 683 N N . CYS A 1 94 ? -8.389 15.666 -11.271 1.00 33.03 94 CYS A N 1
ATOM 684 C CA . CYS A 1 94 ? -9.427 16.025 -10.296 1.00 33.03 94 CYS A CA 1
ATOM 685 C C . CYS A 1 94 ? -9.219 17.497 -9.775 1.00 33.03 94 CYS A C 1
ATOM 687 O O . CYS A 1 94 ? -9.022 17.682 -8.584 1.00 33.03 94 CYS A O 1
ATOM 689 N N . ARG A 1 95 ? -9.210 18.503 -10.689 1.00 32.25 95 ARG A N 1
ATOM 690 C CA . ARG A 1 95 ? -8.821 19.962 -10.672 1.00 32.25 95 ARG A CA 1
ATOM 691 C C . ARG A 1 95 ? -9.131 20.736 -9.354 1.00 32.25 95 ARG A C 1
ATOM 693 O O . ARG A 1 95 ? -10.167 20.453 -8.773 1.00 32.25 95 ARG A O 1
ATOM 700 N N . SER A 1 96 ? -8.385 21.740 -8.824 1.00 29.28 96 SER A N 1
ATOM 701 C CA . SER A 1 96 ? -7.634 22.914 -9.368 1.00 29.28 96 SER A CA 1
ATOM 702 C C . SER A 1 96 ? -6.657 23.558 -8.335 1.00 29.28 96 SER A C 1
ATOM 704 O O . SER A 1 96 ? -6.948 23.489 -7.145 1.00 29.28 96 SER A O 1
ATOM 706 N N . GLY A 1 97 ? -5.596 24.278 -8.769 1.00 28.25 97 GLY A N 1
ATOM 707 C CA . GLY A 1 97 ? -4.825 25.253 -7.951 1.00 28.25 97 GLY A CA 1
ATOM 708 C C . GLY A 1 97 ? -3.355 25.479 -8.377 1.00 28.25 97 GLY A C 1
ATOM 709 O O . GLY A 1 97 ? -2.575 24.535 -8.429 1.00 28.25 97 GLY A O 1
ATOM 710 N N . THR A 1 98 ? -2.974 26.717 -8.718 1.00 28.73 98 THR A N 1
ATOM 711 C CA . THR A 1 98 ? -1.690 27.123 -9.334 1.00 28.73 98 THR A CA 1
ATOM 712 C C . THR A 1 98 ? -0.499 27.210 -8.372 1.00 28.73 98 THR A C 1
ATOM 714 O O . THR A 1 98 ? -0.586 27.892 -7.355 1.00 28.73 98 THR A O 1
ATOM 717 N N . ARG A 1 99 ? 0.637 26.675 -8.853 1.00 29.23 99 ARG A N 1
ATOM 718 C CA . ARG A 1 99 ? 2.015 26.611 -8.306 1.00 29.23 99 ARG A CA 1
ATOM 719 C C . ARG A 1 99 ? 2.317 25.253 -7.673 1.00 29.23 99 ARG A C 1
ATOM 721 O O . ARG A 1 99 ? 1.743 24.869 -6.664 1.00 29.23 99 ARG A O 1
ATOM 728 N N . GLY A 1 100 ? 3.169 24.496 -8.365 1.00 33.06 100 GLY A N 1
ATOM 729 C CA . GLY A 1 100 ? 3.549 23.143 -7.967 1.00 33.06 100 GLY A CA 1
ATOM 730 C C . GLY A 1 100 ? 4.405 23.118 -6.701 1.00 33.06 100 GLY A C 1
ATOM 731 O O . GLY A 1 100 ? 4.976 24.136 -6.319 1.00 33.06 100 GLY A O 1
ATOM 732 N N . PRO A 1 101 ? 4.576 21.918 -6.142 1.00 34.78 101 PRO A N 1
ATOM 733 C CA . PRO A 1 101 ? 5.899 21.430 -5.780 1.00 34.78 101 PRO A CA 1
ATOM 734 C C . PRO A 1 101 ? 6.240 20.184 -6.602 1.00 34.78 101 PRO A C 1
ATOM 736 O O . PRO A 1 101 ? 5.360 19.425 -7.029 1.00 34.78 101 PRO A O 1
ATOM 739 N N . MET A 1 102 ? 7.534 19.972 -6.823 1.00 47.16 102 MET A N 1
ATOM 740 C CA . MET A 1 102 ? 8.082 18.719 -7.324 1.00 47.16 102 MET A CA 1
ATOM 741 C C . MET A 1 102 ? 7.877 17.630 -6.254 1.00 47.16 102 MET A C 1
ATOM 743 O O . MET A 1 102 ? 8.765 17.332 -5.482 1.00 47.16 102 MET A O 1
ATOM 747 N N . GLY A 1 103 ? 6.684 17.030 -6.199 1.00 48.03 103 GLY A N 1
ATOM 748 C CA . GLY A 1 103 ? 6.437 15.782 -5.464 1.00 48.03 103 GLY A CA 1
ATOM 749 C C . GLY A 1 103 ? 5.508 15.825 -4.242 1.00 48.03 103 GLY A C 1
ATOM 750 O O . GLY A 1 103 ? 4.924 14.789 -3.944 1.00 48.03 103 GLY A O 1
ATOM 751 N N . SER A 1 104 ? 5.270 16.943 -3.549 1.00 53.59 104 SER A N 1
ATOM 752 C CA . SER A 1 104 ? 4.904 16.808 -2.121 1.00 53.59 104 SER A CA 1
ATOM 753 C C . SER A 1 104 ? 3.478 17.057 -1.635 1.00 53.59 104 SER A C 1
ATOM 755 O O . SER A 1 104 ? 3.105 16.520 -0.601 1.00 53.59 104 SER A O 1
ATOM 757 N N . SER A 1 105 ? 2.631 17.803 -2.339 1.00 53.88 105 SER A N 1
ATOM 758 C CA . SER A 1 105 ? 1.251 18.059 -1.865 1.00 53.88 105 SER A CA 1
ATOM 759 C C . SER A 1 105 ? 0.210 17.852 -2.959 1.00 53.88 105 SER A C 1
ATOM 761 O O . SER A 1 105 ? -0.838 17.246 -2.736 1.00 53.88 105 SER A O 1
ATOM 763 N N . THR A 1 106 ? 0.544 18.231 -4.192 1.00 59.53 106 THR A N 1
ATOM 764 C CA . THR A 1 106 ? -0.294 18.022 -5.381 1.00 59.53 106 THR A CA 1
ATOM 765 C C . THR A 1 106 ? -0.486 16.541 -5.710 1.00 59.53 106 THR A C 1
ATOM 767 O O . THR A 1 106 ? -1.555 16.160 -6.187 1.00 59.53 106 THR A O 1
ATOM 770 N N . MET A 1 107 ? 0.506 15.687 -5.426 1.00 66.56 107 MET A N 1
ATOM 771 C CA . MET A 1 107 ? 0.419 14.239 -5.635 1.00 66.56 107 MET A CA 1
ATOM 772 C C . MET A 1 107 ? -0.613 13.593 -4.702 1.00 66.56 107 MET A C 1
ATOM 774 O O . MET A 1 107 ? -1.551 12.960 -5.187 1.00 66.56 107 MET A O 1
ATOM 778 N N . SER A 1 108 ? -0.478 13.785 -3.384 1.00 66.88 108 SER A N 1
ATOM 779 C CA . SER A 1 108 ? -1.440 13.258 -2.404 1.00 66.88 108 SER A CA 1
ATOM 780 C C . SER A 1 108 ? -2.825 13.858 -2.600 1.00 66.88 108 SER A C 1
ATOM 782 O O . SER A 1 108 ? -3.801 13.115 -2.631 1.00 66.88 108 SER A O 1
ATOM 784 N N . ALA A 1 109 ? -2.924 15.166 -2.862 1.00 67.38 109 ALA A N 1
ATOM 785 C CA . ALA A 1 109 ? -4.202 15.800 -3.173 1.00 67.38 109 ALA A CA 1
ATOM 786 C C . ALA A 1 109 ? -4.867 15.191 -4.421 1.00 67.38 109 ALA A C 1
ATOM 788 O O . ALA A 1 109 ? -6.076 14.972 -4.420 1.00 67.38 109 ALA A O 1
ATOM 789 N N . SER A 1 110 ? -4.093 14.854 -5.461 1.00 67.12 110 SER A N 1
ATOM 790 C CA . SER A 1 110 ? -4.619 14.186 -6.662 1.00 67.12 110 SER A CA 1
ATOM 791 C C . SER A 1 110 ? -5.101 12.769 -6.351 1.00 67.12 110 SER A C 1
ATOM 793 O O . SER A 1 110 ? -6.210 12.401 -6.734 1.00 67.12 110 SER A O 1
ATOM 795 N N . ILE A 1 111 ? -4.305 11.986 -5.616 1.00 69.94 111 ILE A N 1
ATOM 796 C CA . ILE A 1 111 ? -4.662 10.617 -5.219 1.00 69.94 111 ILE A CA 1
ATOM 797 C C . ILE A 1 111 ? -5.905 10.637 -4.330 1.00 69.94 111 ILE A C 1
ATOM 799 O O . ILE A 1 111 ? -6.878 9.963 -4.638 1.00 69.94 111 ILE A O 1
ATOM 803 N N . LYS A 1 112 ? -5.932 11.456 -3.279 1.00 71.94 112 LYS A N 1
ATOM 804 C CA . LYS A 1 112 ? -7.074 11.584 -2.367 1.00 71.94 112 LYS A CA 1
ATOM 805 C C . LYS A 1 112 ? -8.307 12.141 -3.067 1.00 71.94 112 LYS A C 1
ATOM 807 O O . LYS A 1 112 ? -9.401 11.634 -2.850 1.00 71.94 112 LYS A O 1
ATOM 812 N N . GLY A 1 113 ? -8.144 13.136 -3.935 1.00 67.12 113 GLY A N 1
ATOM 813 C CA . GLY A 1 113 ? -9.237 13.708 -4.716 1.00 67.12 113 GLY A CA 1
ATOM 814 C C . GLY A 1 113 ? -9.876 12.694 -5.664 1.00 67.12 113 GLY A C 1
ATOM 815 O O . GLY A 1 113 ? -11.096 12.695 -5.828 1.00 67.12 113 GLY A O 1
ATOM 816 N N . CYS A 1 114 ? -9.084 11.800 -6.258 1.00 65.56 114 CYS A N 1
ATOM 817 C CA . CYS A 1 114 ? -9.606 10.792 -7.173 1.00 65.56 114 CYS A CA 1
ATOM 818 C C . CYS A 1 114 ? -10.061 9.509 -6.448 1.00 65.56 114 CYS A C 1
ATOM 820 O O . CYS A 1 114 ? -11.171 9.045 -6.697 1.00 65.56 114 CYS A O 1
ATOM 822 N N . CYS A 1 115 ? -9.305 8.989 -5.476 1.00 71.50 115 CYS A N 1
ATOM 823 C CA . CYS A 1 115 ? -9.740 7.880 -4.618 1.00 71.50 115 CYS A CA 1
ATOM 824 C C . CYS A 1 115 ? -10.982 8.252 -3.801 1.00 71.50 115 CYS A C 1
ATOM 826 O O . CYS A 1 115 ? -11.889 7.436 -3.677 1.00 71.50 115 CYS A O 1
ATOM 828 N N . GLY A 1 116 ? -11.076 9.490 -3.308 1.00 69.62 116 GLY A N 1
ATOM 829 C CA . GLY A 1 116 ? -12.195 9.993 -2.509 1.00 69.62 116 GLY A CA 1
ATOM 830 C C . GLY A 1 116 ? -13.544 9.937 -3.226 1.00 69.62 116 GLY A C 1
ATOM 831 O O . GLY A 1 116 ? -14.562 9.723 -2.576 1.00 69.62 116 GLY A O 1
ATOM 832 N N . LYS A 1 117 ? -13.566 10.023 -4.564 1.00 68.31 117 LYS A N 1
ATOM 833 C CA . LYS A 1 117 ? -14.790 9.821 -5.367 1.00 68.31 117 LYS A CA 1
ATOM 834 C C . LYS A 1 117 ? -15.307 8.383 -5.315 1.00 68.31 117 LYS A C 1
ATOM 836 O O . LYS A 1 117 ? -16.491 8.153 -5.532 1.00 68.31 117 LYS A O 1
ATOM 841 N N . HIS A 1 118 ? -14.421 7.433 -5.035 1.00 67.56 118 HIS A N 1
ATOM 842 C CA . HIS A 1 118 ? -14.722 6.009 -4.923 1.00 67.56 118 HIS A CA 1
ATOM 843 C C . HIS A 1 118 ? -14.736 5.523 -3.467 1.00 67.56 118 HIS A C 1
ATOM 845 O O . HIS A 1 118 ? -15.083 4.369 -3.210 1.00 67.56 118 HIS A O 1
ATOM 851 N N . MET A 1 119 ? -14.386 6.383 -2.502 1.00 67.62 119 MET A N 1
ATOM 852 C CA . MET A 1 119 ? -14.477 6.047 -1.087 1.00 67.62 119 MET A CA 1
ATOM 853 C C . MET A 1 119 ? -15.940 6.036 -0.662 1.00 67.62 119 MET A C 1
ATOM 855 O O . MET A 1 119 ? -16.663 7.026 -0.772 1.00 67.62 119 MET A O 1
ATOM 859 N N . GLN A 1 120 ? -16.378 4.894 -0.144 1.00 64.75 120 GLN A N 1
ATOM 860 C CA . GLN A 1 120 ? -17.679 4.806 0.496 1.00 64.75 120 GLN A CA 1
ATOM 861 C C . GLN A 1 120 ? -17.691 5.650 1.774 1.00 64.75 120 GLN A C 1
ATOM 863 O O . GLN A 1 120 ? -16.699 5.711 2.497 1.00 64.75 120 GLN A O 1
ATOM 868 N N . LYS A 1 121 ? -18.833 6.280 2.072 1.00 68.50 121 LYS A N 1
ATOM 869 C CA . LYS A 1 121 ? -19.012 7.119 3.271 1.00 68.50 121 LYS A CA 1
ATOM 870 C C . LYS A 1 121 ? -19.150 6.312 4.569 1.00 68.50 121 LYS A C 1
ATOM 872 O O . LYS A 1 121 ? -19.286 6.900 5.637 1.00 68.50 121 LYS A O 1
ATOM 877 N N . HIS A 1 122 ? -19.158 4.985 4.481 1.00 74.94 122 HIS A N 1
ATOM 878 C CA . HIS A 1 122 ? -19.378 4.101 5.617 1.00 74.94 122 HIS A CA 1
ATOM 879 C C . HIS A 1 122 ? -18.044 3.555 6.136 1.00 74.94 122 HIS A C 1
ATOM 881 O O . HIS A 1 122 ? -17.187 3.201 5.318 1.00 74.94 122 HIS A O 1
ATOM 887 N N . PRO A 1 123 ? -17.862 3.462 7.467 1.00 81.31 123 PRO A N 1
ATOM 888 C CA . PRO A 1 123 ? -16.711 2.788 8.050 1.00 81.31 123 PRO A CA 1
ATOM 889 C C . PRO A 1 123 ? -16.565 1.376 7.484 1.00 81.31 123 PRO A C 1
ATOM 891 O O . PRO A 1 123 ? -17.554 0.661 7.319 1.00 81.31 123 PRO A O 1
ATOM 894 N N . LYS A 1 124 ? -15.328 0.981 7.188 1.00 85.62 124 LYS A N 1
ATOM 895 C CA . LYS A 1 124 ? -15.007 -0.383 6.774 1.00 85.62 124 LYS A CA 1
ATOM 896 C C . LYS A 1 124 ? -14.671 -1.228 7.989 1.00 85.62 124 LYS A C 1
ATOM 898 O O . LYS A 1 124 ? -13.945 -0.779 8.876 1.00 85.62 124 LYS A O 1
ATOM 903 N N . SER A 1 125 ? -15.184 -2.451 8.014 1.00 90.12 125 SER A N 1
ATOM 904 C CA . SER A 1 125 ? -14.778 -3.436 9.013 1.00 90.12 125 SER A CA 1
ATOM 905 C C . SER A 1 125 ? -13.329 -3.863 8.776 1.00 90.12 125 SER A C 1
ATOM 907 O O . SER A 1 125 ? -12.846 -3.891 7.643 1.00 90.12 125 SER A O 1
ATOM 909 N N . THR A 1 126 ? -12.630 -4.261 9.834 1.00 93.19 126 THR A N 1
ATOM 910 C CA . THR A 1 126 ? -11.270 -4.813 9.725 1.00 93.19 126 THR A CA 1
ATOM 911 C C . THR A 1 126 ? -11.223 -6.061 8.840 1.00 93.19 126 THR A C 1
ATOM 913 O O . THR A 1 126 ? -10.245 -6.274 8.131 1.00 93.19 126 THR A O 1
ATOM 916 N N . THR A 1 127 ? -12.304 -6.846 8.799 1.00 93.62 127 THR A N 1
ATOM 917 C CA . THR A 1 127 ? -12.436 -8.017 7.916 1.00 93.62 127 THR A CA 1
ATOM 918 C C . THR A 1 127 ? -12.478 -7.624 6.438 1.00 93.62 127 THR A C 1
ATOM 920 O O . THR A 1 127 ? -11.747 -8.198 5.632 1.00 93.62 127 THR A O 1
ATOM 923 N N . GLU A 1 128 ? -13.280 -6.619 6.066 1.00 92.50 128 GLU A N 1
ATOM 924 C CA . GLU A 1 128 ? -13.289 -6.090 4.692 1.00 92.50 128 GLU A CA 1
ATOM 925 C C . GLU A 1 128 ? -11.915 -5.547 4.293 1.00 92.50 128 GLU A C 1
ATOM 927 O O . GLU A 1 128 ? -11.459 -5.760 3.171 1.00 92.50 128 GLU A O 1
ATOM 932 N N . VAL A 1 129 ? -11.238 -4.855 5.210 1.00 92.75 129 VAL A N 1
ATOM 933 C CA . VAL A 1 129 ? -9.924 -4.271 4.932 1.00 92.75 129 VAL A CA 1
ATOM 934 C C . VAL A 1 129 ? -8.851 -5.353 4.757 1.00 92.75 129 VAL A C 1
ATOM 936 O O . VAL A 1 129 ? -8.061 -5.268 3.816 1.00 92.75 129 VAL A O 1
ATOM 939 N N . ARG A 1 130 ? -8.859 -6.413 5.574 1.00 95.50 130 ARG A N 1
ATOM 940 C CA . ARG A 1 130 ? -7.987 -7.582 5.363 1.00 95.50 130 ARG A CA 1
ATOM 941 C C . ARG A 1 130 ? -8.258 -8.270 4.039 1.00 95.50 130 ARG A C 1
ATOM 943 O O . ARG A 1 130 ? -7.319 -8.635 3.344 1.00 95.50 130 ARG A O 1
ATOM 950 N N . HIS A 1 131 ? -9.524 -8.380 3.641 1.00 95.12 131 HIS A N 1
ATOM 951 C CA . HIS A 1 131 ? -9.857 -8.917 2.327 1.00 95.12 131 HIS A CA 1
ATOM 952 C C . HIS A 1 131 ? -9.211 -8.099 1.199 1.00 95.12 131 HIS A C 1
ATOM 954 O O . HIS A 1 131 ? -8.688 -8.675 0.248 1.00 95.12 131 HIS A O 1
ATOM 960 N N . ILE A 1 132 ? -9.197 -6.767 1.303 1.00 92.88 132 ILE A N 1
ATOM 961 C CA . ILE A 1 132 ? -8.526 -5.897 0.325 1.00 92.88 132 ILE A CA 1
ATOM 962 C C . ILE A 1 132 ? -7.011 -6.154 0.308 1.00 92.88 132 ILE A C 1
ATOM 964 O O . ILE A 1 132 ? -6.434 -6.280 -0.776 1.00 92.88 132 ILE A O 1
ATOM 968 N N . LEU A 1 133 ? -6.373 -6.276 1.477 1.00 94.75 133 LEU A N 1
ATOM 969 C CA . LEU A 1 133 ? -4.946 -6.603 1.567 1.00 94.75 133 LEU A CA 1
ATOM 970 C C . LEU A 1 133 ? -4.641 -7.978 0.946 1.00 94.75 133 LEU A C 1
ATOM 972 O O . LEU A 1 133 ? -3.706 -8.106 0.159 1.00 94.75 133 LEU A O 1
ATOM 976 N N . ASP A 1 134 ? -5.472 -8.984 1.205 1.00 94.94 134 ASP A N 1
ATOM 977 C CA . ASP A 1 134 ? -5.358 -10.312 0.598 1.00 94.94 134 ASP A CA 1
ATOM 978 C C . ASP A 1 134 ? -5.447 -10.260 -0.931 1.00 94.94 134 ASP A C 1
ATOM 980 O O . ASP A 1 134 ? -4.684 -10.933 -1.630 1.00 94.94 134 ASP A O 1
ATOM 984 N N . GLN A 1 135 ? -6.377 -9.470 -1.477 1.00 95.38 135 GLN A N 1
ATOM 985 C CA . GLN A 1 135 ? -6.497 -9.284 -2.927 1.00 95.38 135 GLN A CA 1
ATOM 986 C C . GLN A 1 135 ? -5.241 -8.632 -3.508 1.00 95.38 135 GLN A C 1
ATOM 988 O O . GLN A 1 135 ? -4.744 -9.083 -4.547 1.00 95.38 135 GLN A O 1
ATOM 993 N N . PHE A 1 136 ? -4.700 -7.626 -2.817 1.00 94.00 136 PHE A N 1
ATOM 994 C CA . PHE A 1 136 ? -3.438 -6.987 -3.178 1.00 94.00 136 PHE A CA 1
ATOM 995 C C . PHE A 1 136 ? -2.284 -8.003 -3.204 1.00 94.00 136 PHE A C 1
ATOM 997 O O . PHE A 1 136 ? -1.603 -8.128 -4.223 1.00 94.00 136 PHE A O 1
ATOM 1004 N N . LEU A 1 137 ? -2.106 -8.798 -2.145 1.00 93.94 137 LEU A N 1
ATOM 1005 C CA . LEU A 1 137 ? -1.035 -9.799 -2.058 1.00 93.94 137 LEU A CA 1
ATOM 1006 C C . LEU A 1 137 ? -1.189 -10.911 -3.108 1.00 93.94 137 LEU A C 1
ATOM 1008 O O . LEU A 1 137 ? -0.202 -11.355 -3.700 1.00 93.94 137 LEU A O 1
ATOM 1012 N N . LYS A 1 138 ? -2.423 -11.329 -3.419 1.00 94.12 138 LYS A N 1
ATOM 1013 C CA . LYS A 1 138 ? -2.707 -12.273 -4.517 1.00 94.12 138 LYS A CA 1
ATOM 1014 C C . LYS A 1 138 ? -2.326 -11.697 -5.881 1.00 94.12 138 LYS A C 1
ATOM 1016 O O . LYS A 1 138 ? -1.728 -12.401 -6.701 1.00 94.12 138 LYS A O 1
ATOM 1021 N N . HIS A 1 139 ? -2.639 -10.425 -6.126 1.00 92.62 139 HIS A N 1
ATOM 1022 C CA . HIS A 1 139 ? -2.239 -9.735 -7.354 1.00 92.62 139 HIS A CA 1
ATOM 1023 C C . HIS A 1 139 ? -0.722 -9.631 -7.456 1.00 92.62 139 HIS A C 1
ATOM 1025 O O . HIS A 1 139 ? -0.155 -9.895 -8.516 1.00 92.62 139 HIS A O 1
ATOM 1031 N N . LEU A 1 140 ? -0.063 -9.336 -6.341 1.00 94.00 140 LEU A N 1
ATOM 1032 C CA . LEU A 1 140 ? 1.381 -9.229 -6.281 1.00 94.00 140 LEU A CA 1
ATOM 1033 C C . LEU A 1 140 ? 2.086 -10.570 -6.537 1.00 94.00 140 LEU A C 1
ATOM 1035 O O . LEU A 1 140 ? 3.070 -10.622 -7.279 1.00 94.00 140 LEU A O 1
ATOM 1039 N N . LYS A 1 141 ? 1.553 -11.666 -5.984 1.00 92.69 141 LYS A N 1
ATOM 1040 C CA . LYS A 1 141 ? 2.039 -13.028 -6.246 1.00 92.69 141 LYS A CA 1
ATOM 1041 C C . LYS A 1 141 ? 1.873 -13.414 -7.714 1.00 92.69 141 LYS A C 1
ATOM 1043 O O . LYS A 1 141 ? 2.783 -13.976 -8.313 1.00 92.69 141 LYS A O 1
ATOM 1048 N N . THR A 1 142 ? 0.722 -13.083 -8.300 1.00 93.50 142 THR A N 1
ATOM 1049 C CA . THR A 1 142 ? 0.462 -13.298 -9.734 1.00 93.50 142 THR A CA 1
ATOM 1050 C C . THR A 1 142 ? 1.433 -12.488 -10.593 1.00 93.50 142 THR A C 1
ATOM 1052 O O . THR A 1 142 ? 1.863 -12.938 -11.656 1.00 93.50 142 THR A O 1
ATOM 1055 N N . GLY A 1 143 ? 1.803 -11.303 -10.112 1.00 93.31 143 GLY A N 1
ATOM 1056 C CA . GLY A 1 143 ? 2.826 -10.468 -10.697 1.00 93.31 143 GLY A CA 1
ATOM 1057 C C . GLY A 1 143 ? 2.318 -9.526 -11.782 1.00 93.31 143 GLY A C 1
ATOM 1058 O O . GLY A 1 143 ? 1.327 -9.782 -12.482 1.00 93.31 143 GLY A O 1
ATOM 1059 N N . GLY A 1 144 ? 3.050 -8.428 -11.932 1.00 93.31 144 GLY A N 1
ATOM 1060 C CA . GLY A 1 144 ? 2.816 -7.389 -12.919 1.00 93.31 144 GLY A CA 1
ATOM 1061 C C . GLY A 1 144 ? 3.108 -7.894 -14.325 1.00 93.31 144 GLY A C 1
ATOM 1062 O O . GLY A 1 144 ? 3.928 -8.792 -14.533 1.00 93.31 144 GLY A O 1
ATOM 1063 N N . VAL A 1 145 ? 2.422 -7.321 -15.306 1.00 93.00 145 VAL A N 1
ATOM 1064 C CA . VAL A 1 145 ? 2.516 -7.764 -16.699 1.00 93.00 145 VAL A CA 1
ATOM 1065 C C . VAL A 1 145 ? 3.660 -7.040 -17.387 1.00 93.00 145 VAL A C 1
ATOM 1067 O O . VAL A 1 145 ? 3.765 -5.819 -17.312 1.00 93.00 145 VAL A O 1
ATOM 1070 N N . TYR A 1 146 ? 4.480 -7.773 -18.130 1.00 90.62 146 TYR A N 1
ATOM 1071 C CA . TYR A 1 146 ? 5.403 -7.161 -19.070 1.00 90.62 146 TYR A CA 1
ATOM 1072 C C . TYR A 1 146 ? 5.273 -7.766 -20.458 1.00 90.62 146 TYR A C 1
ATOM 1074 O O . TYR A 1 146 ? 5.034 -8.964 -20.627 1.00 90.62 146 TYR A O 1
ATOM 1082 N N . ARG A 1 147 ? 5.404 -6.902 -21.459 1.00 89.69 147 ARG A N 1
ATOM 1083 C CA . ARG A 1 147 ? 5.264 -7.242 -22.877 1.00 89.69 147 ARG A CA 1
ATOM 1084 C C . ARG A 1 147 ? 6.595 -7.057 -23.588 1.00 89.69 147 ARG A C 1
ATOM 1086 O O . ARG A 1 147 ? 7.414 -6.244 -23.160 1.00 89.69 147 ARG A O 1
ATOM 1093 N N . TRP A 1 148 ? 6.816 -7.803 -24.661 1.00 87.62 148 TRP A N 1
ATOM 1094 C CA . TRP A 1 148 ? 7.969 -7.590 -25.529 1.00 87.62 148 TRP A CA 1
ATOM 1095 C C . TRP A 1 148 ? 7.599 -7.620 -27.001 1.00 87.62 148 TRP A C 1
ATOM 1097 O O . TRP A 1 148 ? 6.624 -8.261 -27.390 1.00 87.62 148 TRP A O 1
ATOM 1107 N N . GLY A 1 149 ? 8.408 -6.927 -27.796 1.00 82.62 149 GLY A N 1
ATOM 1108 C CA . GLY A 1 149 ? 8.244 -6.808 -29.237 1.00 82.62 149 GLY A CA 1
ATOM 1109 C C . GLY A 1 149 ? 9.465 -6.191 -29.910 1.00 82.62 149 GLY A C 1
ATOM 1110 O O . GLY A 1 149 ? 10.358 -5.664 -29.233 1.00 82.62 149 GLY A O 1
ATOM 1111 N N . ASP A 1 150 ? 9.501 -6.276 -31.236 1.00 74.94 150 ASP A N 1
ATOM 1112 C CA . ASP A 1 150 ? 10.521 -5.633 -32.076 1.00 74.94 150 ASP A CA 1
ATOM 1113 C C . ASP A 1 150 ? 10.226 -4.142 -32.341 1.00 74.94 150 ASP A C 1
ATOM 1115 O O . ASP A 1 150 ? 11.148 -3.359 -32.576 1.00 74.94 150 ASP A O 1
ATOM 1119 N N . SER A 1 151 ? 8.959 -3.728 -32.244 1.00 67.31 151 SER A N 1
ATOM 1120 C CA . SER A 1 151 ? 8.506 -2.336 -32.349 1.00 67.31 151 SER A CA 1
ATOM 1121 C C . SER A 1 151 ? 7.468 -2.016 -31.267 1.00 67.31 151 SER A C 1
ATOM 1123 O O . SER A 1 151 ? 6.872 -2.915 -30.680 1.00 67.31 151 SER A O 1
ATOM 1125 N N . GLY A 1 152 ? 7.254 -0.725 -30.981 1.00 62.25 152 GLY A N 1
ATOM 1126 C CA . GLY A 1 152 ? 6.344 -0.281 -29.912 1.00 62.25 152 GLY A CA 1
ATOM 1127 C C . GLY A 1 152 ? 4.884 -0.711 -30.104 1.00 62.25 152 GLY A C 1
ATOM 1128 O O . GLY A 1 152 ? 4.166 -0.850 -29.117 1.00 62.25 152 GLY A O 1
ATOM 1129 N N . ASP A 1 153 ? 4.482 -0.985 -31.347 1.00 68.88 153 ASP A N 1
ATOM 1130 C CA . ASP A 1 153 ? 3.092 -1.275 -31.713 1.00 68.88 153 ASP A CA 1
ATOM 1131 C C . ASP A 1 153 ? 2.811 -2.775 -31.892 1.00 68.88 153 ASP A C 1
ATOM 1133 O O . ASP A 1 153 ? 1.653 -3.187 -31.971 1.00 68.88 153 ASP A O 1
ATOM 1137 N N . LYS A 1 154 ? 3.853 -3.618 -31.932 1.00 76.50 154 LYS A N 1
ATOM 1138 C CA . LYS A 1 154 ? 3.715 -5.064 -32.131 1.00 76.50 154 LYS A CA 1
ATOM 1139 C C . LYS A 1 154 ? 4.167 -5.824 -30.891 1.00 76.50 154 LYS A C 1
ATOM 1141 O O . LYS A 1 154 ? 5.339 -5.810 -30.531 1.00 76.50 154 LYS A O 1
ATOM 1146 N N . VAL A 1 155 ? 3.229 -6.518 -30.250 1.00 84.62 155 VAL A N 1
ATOM 1147 C CA . VAL A 1 155 ? 3.508 -7.386 -29.100 1.00 84.62 155 VAL A CA 1
ATOM 1148 C C . VAL A 1 155 ? 3.773 -8.803 -29.601 1.00 84.62 155 VAL A C 1
ATOM 1150 O O . VAL A 1 155 ? 2.861 -9.471 -30.077 1.00 84.62 155 VAL A O 1
ATOM 1153 N N . ASP A 1 156 ? 5.011 -9.269 -29.458 1.00 86.00 156 ASP A N 1
ATOM 1154 C CA . ASP 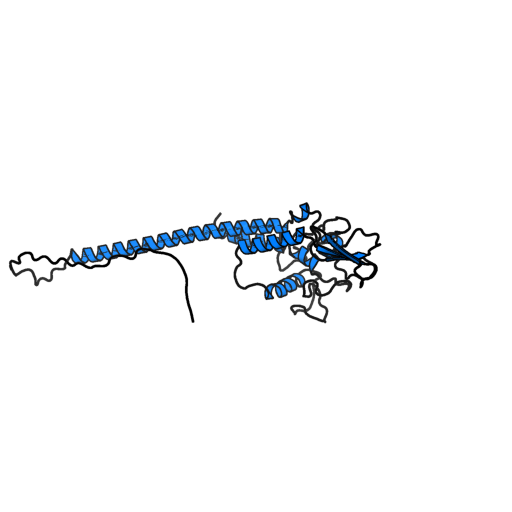A 1 156 ? 5.413 -10.641 -29.793 1.00 86.00 156 ASP A CA 1
ATOM 1155 C C . ASP A 1 156 ? 5.157 -11.617 -28.640 1.00 86.00 156 ASP A C 1
ATOM 1157 O O . ASP A 1 156 ? 5.064 -12.826 -28.839 1.00 86.00 156 ASP A O 1
ATOM 1161 N N . GLY A 1 157 ? 5.056 -11.109 -27.412 1.00 87.75 157 GLY A N 1
ATOM 1162 C CA . GLY A 1 157 ? 4.645 -11.917 -26.278 1.00 87.75 157 GLY A CA 1
ATOM 1163 C C . GLY A 1 157 ? 4.526 -11.136 -24.980 1.00 87.75 157 GLY A C 1
ATOM 1164 O O . GLY A 1 157 ? 4.827 -9.942 -24.892 1.00 87.75 157 GLY A O 1
ATOM 1165 N N . SER A 1 158 ? 4.039 -11.830 -23.956 1.00 90.50 158 SER A N 1
ATOM 1166 C CA . SER A 1 158 ? 3.871 -11.274 -22.619 1.00 90.50 158 SER A CA 1
ATOM 1167 C C . SER A 1 158 ? 4.130 -12.322 -21.548 1.00 90.50 158 SER A C 1
ATOM 1169 O O . SER A 1 158 ? 3.930 -13.517 -21.764 1.00 90.50 158 SER A O 1
ATOM 1171 N N . LYS A 1 159 ? 4.607 -11.864 -20.395 1.00 91.62 159 LYS A N 1
ATOM 1172 C CA . LYS A 1 159 ? 4.837 -12.668 -19.195 1.00 91.62 159 LYS A CA 1
ATOM 1173 C C . LYS A 1 159 ? 4.494 -11.825 -17.978 1.00 91.62 159 LYS A C 1
ATOM 1175 O O . LYS A 1 159 ? 4.243 -10.622 -18.076 1.00 91.62 159 LYS A O 1
ATOM 1180 N N . ARG A 1 160 ? 4.483 -12.474 -16.821 1.00 92.94 160 ARG A N 1
ATOM 1181 C CA . ARG A 1 160 ? 4.326 -11.810 -15.532 1.00 92.94 160 ARG A CA 1
ATOM 1182 C C . ARG A 1 160 ? 5.610 -11.895 -14.727 1.00 92.94 160 ARG A C 1
ATOM 1184 O O . ARG A 1 160 ? 6.376 -12.845 -14.882 1.00 92.94 160 ARG A O 1
ATOM 1191 N N . LYS A 1 161 ? 5.844 -10.885 -13.894 1.00 92.81 161 LYS A N 1
ATOM 1192 C CA . LYS A 1 161 ? 6.934 -10.852 -12.919 1.00 92.81 161 LYS A CA 1
ATOM 1193 C C . LYS A 1 161 ? 6.324 -10.843 -11.523 1.00 92.81 161 LYS A C 1
ATOM 1195 O O . LYS A 1 161 ? 5.666 -9.871 -11.159 1.00 92.81 161 LYS A O 1
ATOM 1200 N N . ALA A 1 162 ? 6.510 -11.929 -10.775 1.00 93.25 162 ALA A N 1
ATOM 1201 C CA . ALA A 1 162 ? 6.085 -12.008 -9.378 1.00 93.25 162 ALA A CA 1
ATOM 1202 C C . ALA A 1 162 ? 6.708 -10.866 -8.564 1.00 93.25 162 ALA A C 1
ATOM 1204 O O . ALA A 1 162 ? 7.786 -10.390 -8.916 1.00 93.25 162 ALA A O 1
ATOM 1205 N N . ALA A 1 163 ? 6.018 -10.407 -7.518 1.00 94.69 163 ALA A N 1
ATOM 1206 C CA . ALA A 1 163 ? 6.449 -9.275 -6.690 1.00 94.69 163 ALA A CA 1
ATOM 1207 C C . ALA A 1 163 ? 6.660 -7.953 -7.461 1.00 94.69 163 ALA A C 1
ATOM 1209 O O . ALA A 1 163 ? 7.243 -7.003 -6.941 1.00 94.69 163 ALA A O 1
ATOM 1210 N N . MET A 1 164 ? 6.141 -7.854 -8.687 1.00 95.00 164 MET A N 1
ATOM 1211 C CA . MET A 1 164 ? 5.977 -6.597 -9.410 1.00 95.00 164 MET A CA 1
ATOM 1212 C C . MET A 1 164 ? 4.503 -6.205 -9.394 1.00 95.00 164 MET A C 1
ATOM 1214 O O . MET A 1 164 ? 3.641 -7.042 -9.654 1.00 95.00 164 MET A O 1
ATOM 1218 N N . LEU A 1 165 ? 4.213 -4.931 -9.171 1.00 95.38 165 LEU A N 1
ATOM 1219 C CA . LEU A 1 165 ? 2.906 -4.338 -9.432 1.00 95.38 165 LEU A CA 1
ATOM 1220 C C . LEU A 1 165 ? 3.034 -3.329 -10.574 1.00 95.38 165 LEU A C 1
ATOM 1222 O O . LEU A 1 165 ? 4.061 -2.671 -10.709 1.00 95.38 165 LEU A O 1
ATOM 1226 N N . GLY A 1 166 ? 2.001 -3.215 -11.406 1.00 93.50 166 GLY A N 1
ATOM 1227 C CA . GLY A 1 166 ? 2.015 -2.369 -12.599 1.00 93.50 166 GLY A CA 1
ATOM 1228 C C . GLY A 1 166 ? 2.465 -3.114 -13.856 1.00 93.50 166 GLY A C 1
ATOM 1229 O O . GLY A 1 166 ? 2.314 -4.338 -13.962 1.00 93.50 166 GLY A O 1
ATOM 1230 N N . ALA A 1 167 ? 2.967 -2.362 -14.836 1.00 92.56 167 ALA A N 1
ATOM 1231 C CA . ALA A 1 167 ? 3.264 -2.886 -16.161 1.00 92.56 167 ALA A CA 1
ATOM 1232 C C . ALA A 1 167 ? 4.550 -2.323 -16.772 1.00 92.56 167 ALA A C 1
ATOM 1234 O O . ALA A 1 167 ? 4.943 -1.186 -16.514 1.00 92.56 167 ALA A O 1
ATOM 1235 N N . GLY A 1 168 ? 5.172 -3.119 -17.641 1.00 90.38 168 GLY A N 1
ATOM 1236 C CA . GLY A 1 168 ? 6.365 -2.718 -18.379 1.00 90.38 168 GLY A CA 1
ATOM 1237 C C . GLY A 1 168 ? 6.426 -3.272 -19.798 1.00 90.38 168 GLY A C 1
ATOM 1238 O O . GLY A 1 168 ? 5.677 -4.169 -20.190 1.00 90.38 168 GLY A O 1
ATOM 1239 N N . VAL A 1 169 ? 7.347 -2.729 -20.578 1.00 88.38 169 VAL A N 1
ATOM 1240 C CA . VAL A 1 169 ? 7.648 -3.152 -21.944 1.00 88.38 169 VAL A CA 1
ATOM 1241 C C . VAL A 1 169 ? 9.155 -3.343 -22.055 1.00 88.38 169 VAL A C 1
ATOM 1243 O O . VAL A 1 169 ? 9.918 -2.587 -21.460 1.00 88.38 169 VAL A O 1
ATOM 1246 N N . ARG A 1 170 ? 9.589 -4.356 -22.805 1.00 84.81 170 ARG A N 1
ATOM 1247 C CA . ARG A 1 170 ? 10.996 -4.564 -23.174 1.00 84.81 170 ARG A CA 1
ATOM 1248 C C . ARG A 1 170 ? 11.123 -4.855 -24.664 1.00 84.81 170 ARG A C 1
ATOM 1250 O O . ARG A 1 170 ? 10.171 -5.306 -25.297 1.00 84.81 170 ARG A O 1
ATOM 1257 N N . LYS A 1 171 ? 12.321 -4.699 -25.213 1.00 79.69 171 LYS A N 1
ATOM 1258 C CA . LYS A 1 171 ? 12.623 -5.173 -26.569 1.00 79.69 171 LYS A CA 1
ATOM 1259 C C . LYS A 1 171 ? 12.850 -6.687 -26.566 1.00 79.69 171 LYS A C 1
ATOM 1261 O O . LYS A 1 171 ? 13.452 -7.218 -25.632 1.00 79.69 171 LYS A O 1
ATOM 1266 N N . LYS A 1 172 ? 12.408 -7.383 -27.616 1.00 74.25 172 LYS A N 1
ATOM 1267 C CA . LYS A 1 172 ? 12.613 -8.835 -27.777 1.00 74.25 172 LYS A CA 1
ATOM 1268 C C . LYS A 1 172 ? 14.098 -9.224 -27.751 1.00 74.25 172 LYS A C 1
ATOM 1270 O O . LYS A 1 172 ? 14.465 -10.102 -26.975 1.00 74.25 172 LYS A O 1
ATOM 1275 N N . ASN A 1 173 ? 14.919 -8.485 -28.505 1.00 66.81 173 ASN A N 1
ATOM 1276 C CA . ASN A 1 173 ? 16.368 -8.685 -28.671 1.00 66.81 173 ASN A CA 1
ATOM 1277 C C . ASN A 1 173 ? 17.216 -7.600 -27.966 1.00 66.81 173 ASN A C 1
ATOM 1279 O O . ASN A 1 173 ? 18.319 -7.288 -28.409 1.00 66.81 173 ASN A O 1
ATOM 1283 N N . GLY A 1 174 ? 16.673 -6.928 -26.945 1.00 60.91 174 GLY A N 1
ATOM 1284 C CA . GLY A 1 174 ? 17.432 -5.949 -26.158 1.00 60.91 174 GLY A CA 1
ATOM 1285 C C . GLY A 1 174 ? 18.400 -6.631 -25.189 1.00 60.91 174 GLY A C 1
ATOM 1286 O O . GLY A 1 174 ? 18.119 -7.729 -24.720 1.00 60.91 174 GLY A O 1
ATOM 1287 N N . SER A 1 175 ? 19.506 -5.959 -24.857 1.00 54.31 175 SER A N 1
ATOM 1288 C CA . SER A 1 175 ? 20.491 -6.405 -23.856 1.00 54.31 175 SER A CA 1
ATOM 1289 C C . SER A 1 175 ? 19.962 -6.401 -22.413 1.00 54.31 175 SER A C 1
ATOM 1291 O O . SER A 1 175 ? 20.640 -6.870 -21.504 1.00 54.31 175 SER A O 1
ATOM 1293 N N . GLU A 1 176 ? 18.761 -5.864 -22.182 1.00 59.03 176 GLU A N 1
ATOM 1294 C CA . GLU A 1 176 ? 18.150 -5.754 -20.861 1.00 59.03 176 GLU A CA 1
ATOM 1295 C C . GLU A 1 176 ? 17.201 -6.927 -20.583 1.00 59.03 176 GLU A C 1
ATOM 1297 O O . GLU A 1 176 ? 16.213 -7.156 -21.286 1.00 59.03 176 GLU A O 1
ATOM 1302 N N . ASN A 1 177 ? 17.485 -7.639 -19.491 1.00 68.81 177 ASN A N 1
ATOM 1303 C CA . ASN A 1 177 ? 16.808 -8.856 -19.029 1.00 68.81 177 ASN A CA 1
ATOM 1304 C C . ASN A 1 177 ? 15.328 -8.667 -18.602 1.00 68.81 177 ASN A C 1
ATOM 1306 O O . ASN A 1 177 ? 14.696 -9.592 -18.093 1.00 68.81 177 ASN A O 1
ATOM 1310 N N . GLY A 1 178 ? 14.725 -7.494 -18.825 1.00 76.94 178 GLY A N 1
ATOM 1311 C CA . GLY A 1 178 ? 13.313 -7.234 -18.540 1.00 76.94 178 GLY A CA 1
ATOM 1312 C C . GLY A 1 178 ? 12.975 -5.751 -18.368 1.00 76.94 178 GLY A C 1
ATOM 1313 O O . GLY A 1 178 ? 13.822 -4.897 -18.616 1.00 76.94 178 GLY A O 1
ATOM 1314 N N . PRO A 1 179 ? 11.734 -5.427 -17.962 1.00 86.69 179 PRO A N 1
ATOM 1315 C CA . PRO A 1 179 ? 11.294 -4.045 -17.790 1.00 86.69 179 PRO A CA 1
ATOM 1316 C C . PRO A 1 179 ? 12.018 -3.339 -16.635 1.00 86.69 179 PRO A C 1
ATOM 1318 O O . PRO A 1 179 ? 12.459 -3.968 -15.666 1.00 86.69 179 PRO A O 1
ATOM 1321 N N . VAL A 1 180 ? 12.062 -2.011 -16.723 1.00 90.19 180 VAL A N 1
ATOM 1322 C CA . VAL A 1 180 ? 12.570 -1.110 -15.684 1.00 90.19 180 VAL A CA 1
ATOM 1323 C C . VAL A 1 180 ? 11.438 -0.189 -15.233 1.00 90.19 180 VAL A C 1
ATOM 1325 O O . VAL A 1 180 ? 10.709 0.332 -16.073 1.00 90.19 180 VAL A O 1
ATOM 1328 N N . CYS A 1 181 ? 11.292 0.044 -13.927 1.00 90.25 181 CYS A N 1
ATOM 1329 C CA . CYS A 1 181 ? 10.244 0.911 -13.385 1.00 90.25 181 CYS A CA 1
ATOM 1330 C C . CYS A 1 181 ? 10.669 2.390 -13.392 1.00 90.25 181 CYS A C 1
ATOM 1332 O O . CYS A 1 181 ? 10.848 3.017 -12.351 1.00 90.25 181 CYS A O 1
ATOM 1334 N N . ASP A 1 182 ? 10.872 2.959 -14.580 1.00 86.19 182 ASP A N 1
ATOM 1335 C CA . ASP A 1 182 ? 11.364 4.332 -14.763 1.00 86.19 182 ASP A CA 1
ATOM 1336 C C . ASP A 1 182 ? 10.255 5.372 -14.999 1.00 86.19 182 ASP A C 1
ATOM 1338 O O . ASP A 1 182 ? 10.508 6.584 -15.024 1.00 86.19 182 ASP A O 1
ATOM 1342 N N . GLY A 1 183 ? 9.017 4.912 -15.170 1.00 82.12 183 GLY A N 1
ATOM 1343 C CA . GLY A 1 183 ? 7.852 5.736 -15.445 1.00 82.12 183 GLY A CA 1
ATOM 1344 C C . GLY A 1 183 ? 7.757 6.270 -16.869 1.00 82.12 183 GLY A C 1
ATOM 1345 O O . GLY A 1 183 ? 6.912 7.132 -17.122 1.00 82.12 183 GLY A O 1
ATOM 1346 N N . LYS A 1 184 ? 8.640 5.851 -17.783 1.00 81.88 184 LYS A N 1
ATOM 1347 C CA . LYS A 1 184 ? 8.630 6.318 -19.170 1.00 81.88 184 LYS A CA 1
ATOM 1348 C C . LYS A 1 184 ? 7.615 5.543 -19.996 1.00 81.88 184 LYS A C 1
ATOM 1350 O O . LYS A 1 184 ? 7.332 4.369 -19.761 1.00 81.88 184 LYS A O 1
ATOM 1355 N N . LYS A 1 185 ? 7.085 6.214 -21.015 1.00 81.19 185 LYS A N 1
ATOM 1356 C CA . LYS A 1 185 ? 6.302 5.557 -22.060 1.00 81.19 185 LYS A CA 1
ATOM 1357 C C . LYS A 1 185 ? 7.217 4.735 -22.963 1.00 81.19 185 LYS A C 1
ATOM 1359 O O . LYS A 1 185 ? 8.296 5.197 -23.337 1.00 81.19 185 LYS A O 1
ATOM 1364 N N . GLY A 1 186 ? 6.768 3.539 -23.337 1.00 71.69 186 GLY A N 1
ATOM 1365 C CA . GLY A 1 186 ? 7.460 2.692 -24.306 1.00 71.69 186 GLY A CA 1
ATOM 1366 C C . GLY A 1 186 ? 7.550 3.386 -25.657 1.00 71.69 186 GLY A C 1
ATOM 1367 O O . GLY A 1 186 ? 6.556 3.482 -26.365 1.00 71.69 186 GLY A O 1
ATOM 1368 N N . LYS A 1 187 ? 8.738 3.879 -26.018 1.00 64.50 187 LYS A N 1
ATOM 1369 C CA . LYS A 1 187 ? 9.117 4.076 -27.423 1.00 64.50 187 LYS A CA 1
ATOM 1370 C C . LYS A 1 187 ? 9.847 2.817 -27.892 1.00 64.50 187 LYS A C 1
ATOM 1372 O O . LYS A 1 187 ? 10.370 2.075 -27.066 1.00 64.50 187 LYS A O 1
ATOM 1377 N N . SER A 1 188 ? 9.889 2.591 -29.202 1.00 58.50 188 SER A N 1
ATOM 1378 C CA . SER A 1 188 ? 10.304 1.367 -29.915 1.00 58.50 188 SER A CA 1
ATOM 1379 C C . SER A 1 188 ? 11.664 0.731 -29.552 1.00 58.50 188 SER A C 1
ATOM 1381 O O . SER A 1 188 ? 12.034 -0.262 -30.170 1.00 58.50 188 SER A O 1
ATOM 1383 N N . GLN A 1 189 ? 12.430 1.252 -28.586 1.00 59.16 189 GLN A N 1
ATOM 1384 C CA . GLN A 1 189 ? 13.819 0.847 -28.353 1.00 59.16 189 GLN A CA 1
ATOM 1385 C C . GLN A 1 189 ? 14.263 0.691 -26.884 1.00 59.16 189 GLN A C 1
ATOM 1387 O O . GLN A 1 189 ? 15.418 0.330 -26.678 1.00 59.16 189 GLN A O 1
ATOM 1392 N N . SER A 1 190 ? 13.420 0.906 -25.865 1.00 72.69 190 SER A N 1
ATOM 1393 C CA . SER A 1 190 ? 13.889 0.896 -24.459 1.00 72.69 190 SER A CA 1
ATOM 1394 C C . SER A 1 190 ? 13.031 0.037 -23.533 1.00 72.69 190 SER A C 1
ATOM 1396 O O . SER A 1 190 ? 11.808 0.003 -23.687 1.00 72.69 190 SER A O 1
ATOM 1398 N N . SER A 1 191 ? 13.660 -0.626 -22.554 1.00 83.75 191 SER A N 1
ATOM 1399 C CA . SER A 1 191 ? 12.926 -1.308 -21.486 1.00 83.75 191 SER A CA 1
ATOM 1400 C C . SER A 1 191 ? 12.458 -0.287 -20.462 1.00 83.75 191 SER A C 1
ATOM 1402 O O . SER A 1 191 ? 13.260 0.365 -19.799 1.00 83.75 191 SER A O 1
ATOM 1404 N N . VAL A 1 192 ? 11.147 -0.120 -20.360 1.00 86.31 192 VAL A N 1
ATOM 1405 C CA . VAL A 1 192 ? 10.519 0.934 -19.556 1.00 86.31 192 VAL A CA 1
ATOM 1406 C C . VAL A 1 192 ? 9.240 0.415 -18.927 1.00 86.31 192 VAL A C 1
ATOM 1408 O O . VAL A 1 192 ? 8.711 -0.629 -19.322 1.00 86.31 192 VAL A O 1
ATOM 1411 N N . GLY A 1 193 ? 8.708 1.141 -17.957 1.00 88.50 193 GLY A N 1
ATOM 1412 C CA . GLY A 1 193 ? 7.534 0.672 -17.248 1.00 88.50 193 GLY A CA 1
ATOM 1413 C C . GLY A 1 193 ? 7.071 1.610 -16.160 1.00 88.50 193 GLY A C 1
ATOM 1414 O O . GLY A 1 193 ? 7.834 2.389 -15.590 1.00 88.50 193 GLY A O 1
ATOM 1415 N N . VAL A 1 194 ? 5.785 1.492 -15.865 1.00 90.88 194 VAL A N 1
ATOM 1416 C CA . VAL A 1 194 ? 5.161 2.116 -14.712 1.00 90.88 194 VAL A CA 1
ATOM 1417 C C . VAL A 1 194 ? 4.800 0.989 -13.764 1.00 90.88 194 VAL A C 1
ATOM 1419 O O . VAL A 1 194 ? 3.795 0.294 -13.929 1.00 90.88 194 VAL A O 1
ATOM 1422 N N . CYS A 1 195 ? 5.706 0.752 -12.830 1.00 93.81 195 CYS A N 1
ATOM 1423 C CA . CYS A 1 195 ? 5.648 -0.377 -11.929 1.00 93.81 195 CYS A CA 1
ATOM 1424 C C . CYS A 1 195 ? 6.348 -0.064 -10.610 1.00 93.81 195 CYS A C 1
ATOM 1426 O O . CYS A 1 195 ? 7.052 0.936 -10.480 1.00 93.81 195 CYS A O 1
ATOM 1428 N N . VAL A 1 196 ? 6.152 -0.946 -9.643 1.00 96.00 196 VAL A N 1
ATOM 1429 C CA . VAL A 1 196 ? 6.963 -1.053 -8.434 1.00 96.00 196 VAL A CA 1
ATOM 1430 C C . VAL A 1 196 ? 7.358 -2.516 -8.282 1.00 96.00 196 VAL A C 1
ATOM 1432 O O . VAL A 1 196 ? 6.533 -3.410 -8.484 1.00 96.00 196 VAL A O 1
ATOM 1435 N N . TYR A 1 197 ? 8.631 -2.766 -8.000 1.00 96.69 197 TYR A N 1
ATOM 1436 C CA . TYR A 1 197 ? 9.179 -4.102 -7.832 1.00 96.69 197 TYR A CA 1
ATOM 1437 C C . TYR A 1 197 ? 9.755 -4.261 -6.433 1.00 96.69 197 TYR A C 1
ATOM 1439 O O . TYR A 1 197 ? 10.737 -3.611 -6.065 1.00 96.69 197 TYR A O 1
ATOM 1447 N N . TYR A 1 198 ? 9.142 -5.159 -5.668 1.00 96.75 198 TYR A N 1
ATOM 1448 C CA . TYR A 1 198 ? 9.481 -5.385 -4.267 1.00 96.75 198 TYR A CA 1
ATOM 1449 C C . TYR A 1 198 ? 10.623 -6.387 -4.084 1.00 96.75 198 TYR A C 1
ATOM 1451 O O . TYR A 1 198 ? 11.039 -6.594 -2.952 1.00 96.75 198 TYR A O 1
ATOM 1459 N N . GLY A 1 199 ? 11.164 -6.960 -5.166 1.00 93.31 199 GLY A N 1
ATOM 1460 C CA . GLY A 1 199 ? 12.234 -7.956 -5.122 1.00 93.31 199 GLY A CA 1
ATOM 1461 C C . GLY A 1 199 ? 11.725 -9.356 -5.439 1.00 93.31 199 GLY A C 1
ATOM 1462 O O . GLY A 1 199 ? 10.843 -9.534 -6.273 1.00 93.31 199 GLY A O 1
ATOM 1463 N N . THR A 1 200 ? 12.294 -10.358 -4.783 1.00 90.12 200 THR A N 1
ATOM 1464 C CA . THR A 1 200 ? 11.880 -11.758 -4.934 1.00 90.12 200 THR A CA 1
ATOM 1465 C C . THR A 1 200 ? 10.455 -11.993 -4.412 1.00 90.12 200 THR A C 1
ATOM 1467 O O . THR A 1 200 ? 9.866 -11.145 -3.740 1.00 90.12 200 THR A O 1
ATOM 1470 N N . GLU A 1 201 ? 9.877 -13.172 -4.669 1.00 84.88 201 GLU A N 1
ATOM 1471 C CA . GLU A 1 201 ? 8.559 -13.518 -4.112 1.00 84.88 201 GLU A CA 1
ATOM 1472 C C . GLU A 1 201 ? 8.547 -13.459 -2.571 1.00 84.88 201 GLU A C 1
ATOM 1474 O O . GLU A 1 201 ? 7.544 -13.055 -1.983 1.00 84.88 201 GLU A O 1
ATOM 1479 N N . SER A 1 202 ? 9.650 -13.827 -1.909 1.00 85.31 202 SER A N 1
ATOM 1480 C CA . SER A 1 202 ? 9.795 -13.682 -0.455 1.00 85.31 202 SER A CA 1
ATOM 1481 C C . SER A 1 202 ? 9.781 -12.221 -0.013 1.00 85.31 202 SER A C 1
ATOM 1483 O O . SER A 1 202 ? 9.113 -11.899 0.967 1.00 85.31 202 SER A O 1
ATOM 1485 N N . ASP A 1 203 ? 10.433 -11.328 -0.757 1.00 85.75 203 ASP A N 1
ATOM 1486 C CA . ASP A 1 203 ? 10.445 -9.898 -0.432 1.00 85.75 203 ASP A CA 1
ATOM 1487 C C . ASP A 1 203 ? 9.058 -9.272 -0.618 1.00 85.75 203 ASP A C 1
ATOM 1489 O O . ASP A 1 203 ? 8.617 -8.471 0.205 1.00 85.75 203 ASP A O 1
ATOM 1493 N N . GLY A 1 204 ? 8.319 -9.705 -1.645 1.00 80.06 204 GLY A N 1
ATOM 1494 C CA . GLY A 1 204 ? 6.930 -9.299 -1.870 1.00 80.06 204 GLY A CA 1
ATOM 1495 C C . GLY A 1 204 ? 5.961 -9.719 -0.756 1.00 80.06 204 GLY A C 1
ATOM 1496 O O . GLY A 1 204 ? 4.876 -9.151 -0.657 1.00 80.06 204 GLY A O 1
ATOM 1497 N N . LYS A 1 205 ? 6.336 -10.680 0.100 1.00 84.88 205 LYS A N 1
ATOM 1498 C CA . LYS A 1 205 ? 5.570 -11.059 1.304 1.00 84.88 205 LYS A CA 1
ATOM 1499 C C . LYS A 1 205 ? 5.931 -10.206 2.526 1.00 84.88 205 LYS A C 1
ATOM 1501 O O . LYS A 1 205 ? 5.126 -10.116 3.444 1.00 84.88 205 LYS A O 1
ATOM 1506 N N . ASN A 1 206 ? 7.093 -9.549 2.514 1.00 90.12 206 ASN A N 1
ATOM 1507 C CA . ASN A 1 206 ? 7.623 -8.731 3.608 1.00 90.12 206 ASN A CA 1
ATOM 1508 C C . ASN A 1 206 ? 7.656 -7.238 3.239 1.00 90.12 206 ASN A C 1
ATOM 1510 O O . ASN A 1 206 ? 8.670 -6.551 3.379 1.00 90.12 206 ASN A O 1
ATOM 1514 N N . ILE A 1 207 ? 6.525 -6.721 2.761 1.00 95.50 207 ILE A N 1
ATOM 1515 C CA . ILE A 1 207 ? 6.365 -5.294 2.469 1.00 95.50 207 ILE A CA 1
ATOM 1516 C C . ILE A 1 207 ? 6.181 -4.530 3.785 1.00 95.50 207 ILE A C 1
ATOM 1518 O O . ILE A 1 207 ? 5.253 -4.807 4.545 1.00 95.50 207 ILE A O 1
ATOM 1522 N N . SER A 1 208 ? 7.044 -3.541 4.037 1.00 94.62 208 SER A N 1
ATOM 1523 C CA . SER A 1 208 ? 7.088 -2.803 5.308 1.00 94.62 208 SER A CA 1
ATOM 1524 C C . SER A 1 208 ? 5.744 -2.159 5.657 1.00 94.62 208 SER A C 1
ATOM 1526 O O . SER A 1 208 ? 5.210 -2.382 6.746 1.00 94.62 208 SER A O 1
ATOM 1528 N N . TRP A 1 209 ? 5.133 -1.430 4.716 1.00 95.81 209 TRP A N 1
ATOM 1529 C CA . TRP A 1 209 ? 3.833 -0.807 4.973 1.00 95.81 209 TRP A CA 1
ATOM 1530 C C . TRP A 1 209 ? 2.718 -1.835 5.192 1.00 95.81 209 TRP A C 1
ATOM 1532 O O . TRP A 1 209 ? 1.819 -1.572 5.985 1.00 95.81 209 TRP A O 1
ATOM 1542 N N . ALA A 1 210 ? 2.776 -3.011 4.557 1.00 95.44 210 ALA A N 1
ATOM 1543 C CA . ALA A 1 210 ? 1.764 -4.058 4.720 1.00 95.44 210 ALA A CA 1
ATOM 1544 C C . ALA A 1 210 ? 1.828 -4.685 6.122 1.00 95.44 210 ALA A C 1
ATOM 1546 O O . ALA A 1 210 ? 0.794 -4.896 6.754 1.00 95.44 210 ALA A O 1
ATOM 1547 N N . ILE A 1 211 ? 3.037 -4.893 6.655 1.00 94.06 211 ILE A N 1
ATOM 1548 C CA . ILE A 1 211 ? 3.252 -5.357 8.035 1.00 94.06 211 ILE A CA 1
ATOM 1549 C C . ILE A 1 211 ? 2.718 -4.325 9.042 1.00 94.06 211 ILE A C 1
ATOM 1551 O O . ILE A 1 211 ? 2.003 -4.675 9.988 1.00 94.06 211 ILE A O 1
ATOM 1555 N N . LYS A 1 212 ? 3.020 -3.036 8.826 1.00 94.50 212 LYS A N 1
ATOM 1556 C CA . LYS A 1 212 ? 2.482 -1.940 9.653 1.00 94.50 212 LYS A CA 1
ATOM 1557 C C . LYS A 1 212 ? 0.952 -1.876 9.568 1.00 94.50 212 LYS A C 1
ATOM 1559 O O . LYS A 1 212 ? 0.290 -1.643 10.576 1.00 94.50 212 LYS A O 1
ATOM 1564 N N . PHE A 1 213 ? 0.386 -2.144 8.392 1.00 95.19 213 PHE A N 1
ATOM 1565 C CA . PHE A 1 213 ? -1.057 -2.145 8.168 1.00 95.19 213 PHE A CA 1
ATOM 1566 C C . PHE A 1 213 ? -1.770 -3.263 8.933 1.00 95.19 213 PHE A C 1
ATOM 1568 O O . PHE A 1 213 ? -2.747 -2.988 9.625 1.00 95.19 213 PHE A O 1
ATOM 1575 N N . GLU A 1 214 ? -1.252 -4.492 8.895 1.00 94.62 214 GLU A N 1
ATOM 1576 C CA . GLU A 1 214 ? -1.776 -5.605 9.704 1.00 94.62 214 GLU A CA 1
ATOM 1577 C C . GLU A 1 214 ? -1.693 -5.318 11.207 1.00 94.62 214 GLU A C 1
ATOM 1579 O O . GLU A 1 214 ? -2.638 -5.579 11.955 1.00 94.62 214 GLU A O 1
ATOM 1584 N N . THR A 1 215 ? -0.592 -4.707 11.651 1.00 92.81 215 THR A N 1
ATOM 1585 C CA . THR A 1 215 ? -0.414 -4.306 13.055 1.00 92.81 215 THR A CA 1
ATOM 1586 C C . THR A 1 215 ? -1.481 -3.294 13.487 1.00 92.81 215 THR A C 1
ATOM 1588 O O . THR A 1 215 ? -2.114 -3.467 14.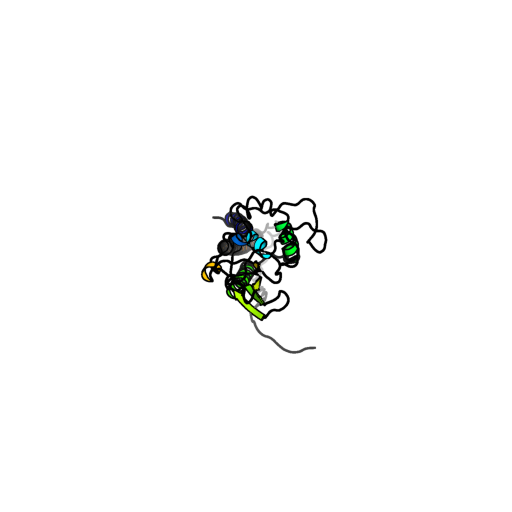534 1.00 92.81 215 THR A O 1
ATOM 1591 N N . ALA A 1 216 ? -1.740 -2.278 12.659 1.00 92.88 216 ALA A N 1
ATOM 1592 C CA . ALA A 1 216 ? -2.782 -1.287 12.913 1.00 92.88 216 ALA A CA 1
ATOM 1593 C C . ALA A 1 216 ? -4.185 -1.928 12.935 1.00 92.88 216 ALA A C 1
ATOM 1595 O O . ALA A 1 216 ? -5.000 -1.620 13.808 1.00 92.88 216 ALA A O 1
ATOM 1596 N N . LEU A 1 217 ? -4.466 -2.872 12.027 1.00 94.62 217 LEU A N 1
ATOM 1597 C CA . LEU A 1 217 ? -5.735 -3.611 11.996 1.00 94.62 217 LEU A CA 1
ATOM 1598 C C . LEU A 1 217 ? -5.944 -4.468 13.249 1.00 94.62 217 LEU A C 1
ATOM 1600 O O . LEU A 1 217 ? -7.038 -4.464 13.813 1.00 94.62 217 LEU A O 1
ATOM 1604 N N . ALA A 1 218 ? -4.904 -5.156 13.725 1.00 93.06 218 ALA A N 1
ATOM 1605 C CA . ALA A 1 218 ? -4.966 -5.933 14.962 1.00 93.06 218 ALA A CA 1
ATOM 1606 C C . ALA A 1 218 ? -5.286 -5.047 16.180 1.00 93.06 218 ALA A C 1
ATOM 1608 O O . ALA A 1 218 ? -6.041 -5.448 17.070 1.00 93.06 218 ALA A O 1
ATOM 1609 N N . ARG A 1 219 ? -4.772 -3.811 16.206 1.00 91.75 219 ARG A N 1
ATOM 1610 C CA . ARG A 1 219 ? -5.113 -2.843 17.253 1.00 91.75 219 ARG A CA 1
ATOM 1611 C C . ARG A 1 219 ? -6.570 -2.393 17.182 1.00 91.75 219 ARG A C 1
ATOM 1613 O O . ARG A 1 219 ? -7.216 -2.286 18.225 1.00 91.75 219 ARG A O 1
ATOM 1620 N N . VAL A 1 220 ? -7.103 -2.163 15.983 1.00 92.19 220 VAL A N 1
ATOM 1621 C CA . VAL A 1 220 ? -8.528 -1.837 15.805 1.00 92.19 220 VAL A CA 1
ATOM 1622 C C . VAL A 1 220 ? -9.419 -2.993 16.265 1.00 92.19 220 VAL A C 1
ATOM 1624 O O . VAL A 1 220 ? -10.400 -2.753 16.965 1.00 92.19 220 VAL A O 1
ATOM 1627 N N . ASP A 1 221 ? -9.061 -4.244 15.966 1.00 92.44 221 ASP A N 1
ATOM 1628 C CA . ASP A 1 221 ? -9.813 -5.410 16.456 1.00 92.44 221 ASP A CA 1
ATOM 1629 C C . ASP A 1 221 ? -9.842 -5.491 17.978 1.00 92.44 221 ASP A C 1
ATOM 1631 O O . ASP A 1 221 ? -10.890 -5.743 18.572 1.00 92.44 221 ASP A O 1
ATOM 1635 N N . TYR A 1 222 ? -8.701 -5.243 18.622 1.00 90.62 222 TYR A N 1
ATOM 1636 C CA . TYR A 1 222 ? -8.620 -5.209 20.077 1.00 90.62 222 TYR A CA 1
ATOM 1637 C C . TYR A 1 222 ? -9.581 -4.169 20.675 1.00 90.62 222 TYR A C 1
ATOM 1639 O O . TYR A 1 222 ? -10.298 -4.453 21.638 1.00 90.62 222 TYR A O 1
ATOM 1647 N N . VAL A 1 223 ? -9.645 -2.976 20.078 1.00 88.94 223 VAL A N 1
ATOM 1648 C CA . VAL A 1 223 ? -10.582 -1.921 20.486 1.00 88.94 223 VAL A CA 1
ATOM 1649 C C . VAL A 1 223 ? -12.034 -2.344 20.273 1.00 88.94 223 VAL A C 1
ATOM 1651 O O . VAL A 1 223 ? -12.849 -2.165 21.181 1.00 88.94 223 VAL A O 1
ATOM 1654 N N . ASN A 1 224 ? -12.364 -2.899 19.106 1.00 89.62 224 ASN A N 1
ATOM 1655 C CA . ASN A 1 224 ? -13.729 -3.312 18.773 1.00 89.62 224 ASN A CA 1
ATOM 1656 C C . ASN A 1 224 ? -14.224 -4.386 19.752 1.00 89.62 224 ASN A C 1
ATOM 1658 O O . ASN A 1 224 ? -15.272 -4.217 20.370 1.00 89.62 224 ASN A O 1
ATOM 1662 N N . ASN A 1 225 ? -13.411 -5.413 20.013 1.00 90.25 225 ASN A N 1
ATOM 1663 C CA . ASN A 1 225 ? -13.747 -6.481 20.958 1.00 90.25 225 ASN A CA 1
ATOM 1664 C C . ASN A 1 225 ? -13.967 -5.959 22.389 1.00 90.25 225 ASN A C 1
ATOM 1666 O O . ASN A 1 225 ? -14.887 -6.398 23.088 1.00 90.25 225 ASN A O 1
ATOM 1670 N N . ASN A 1 226 ? -13.143 -5.005 22.837 1.00 88.94 226 ASN A N 1
ATOM 1671 C CA . ASN A 1 226 ? -13.321 -4.366 24.141 1.00 88.94 226 ASN A CA 1
ATOM 1672 C C . ASN A 1 226 ? -14.598 -3.522 24.192 1.00 88.94 226 ASN A C 1
ATOM 1674 O O . ASN A 1 226 ? -15.331 -3.581 25.180 1.00 88.94 226 ASN A O 1
ATOM 1678 N N . THR A 1 227 ? -14.883 -2.773 23.126 1.00 88.75 227 THR A N 1
ATOM 1679 C CA . THR A 1 227 ? -16.096 -1.954 23.002 1.00 88.75 227 THR A CA 1
ATOM 1680 C C . THR A 1 227 ? -17.348 -2.825 23.069 1.00 88.75 227 THR A C 1
ATOM 1682 O O . THR A 1 227 ? -18.245 -2.535 23.860 1.00 88.75 227 THR A O 1
ATOM 1685 N N . ASP A 1 228 ? -17.368 -3.949 22.355 1.00 88.81 228 ASP A N 1
ATOM 1686 C CA . ASP A 1 228 ? -18.473 -4.914 22.384 1.00 88.81 228 ASP A CA 1
ATOM 1687 C C . ASP A 1 228 ? -18.663 -5.535 23.776 1.00 88.81 228 ASP A C 1
ATOM 1689 O O . ASP A 1 228 ? -19.781 -5.821 24.218 1.00 88.81 228 ASP A O 1
ATOM 1693 N N . SER A 1 229 ? -17.570 -5.769 24.506 1.00 90.62 229 SER A N 1
ATOM 1694 C CA . SER A 1 229 ? -17.631 -6.260 25.886 1.00 90.62 229 SER A CA 1
ATOM 1695 C C . SER A 1 229 ? -18.234 -5.215 26.835 1.00 90.62 229 SER A C 1
ATOM 1697 O O . SER A 1 229 ? -19.121 -5.538 27.630 1.00 90.62 229 SER A O 1
ATOM 1699 N N . ILE A 1 230 ? -17.826 -3.947 26.702 1.00 91.00 230 ILE A N 1
ATOM 1700 C CA . ILE A 1 230 ? -18.359 -2.823 27.486 1.00 91.00 230 ILE A CA 1
ATOM 1701 C C . ILE A 1 230 ? -19.843 -2.603 27.183 1.00 91.00 230 ILE A C 1
ATOM 1703 O O . ILE A 1 230 ? -20.639 -2.478 28.112 1.00 91.00 230 ILE A O 1
ATOM 1707 N N . GLN A 1 231 ? -20.247 -2.618 25.912 1.00 91.50 231 GLN A N 1
ATOM 1708 C CA . GLN A 1 231 ? -21.653 -2.473 25.523 1.00 91.50 231 GLN A CA 1
ATOM 1709 C C . GLN A 1 231 ? -22.528 -3.577 26.130 1.00 91.50 231 GLN A C 1
ATOM 1711 O O . GLN A 1 231 ? -23.601 -3.297 26.668 1.00 91.50 231 GLN A O 1
ATOM 1716 N N . ARG A 1 232 ? -22.047 -4.828 26.136 1.00 93.88 232 ARG A N 1
ATOM 1717 C CA . ARG A 1 232 ? -22.743 -5.939 26.805 1.00 93.88 232 ARG A CA 1
ATOM 1718 C C . ARG A 1 232 ? -22.864 -5.729 28.314 1.00 93.88 232 ARG A C 1
ATOM 1720 O O . ARG A 1 232 ? -23.910 -6.043 28.884 1.00 93.88 232 ARG A O 1
ATOM 1727 N N . ALA A 1 233 ? -21.824 -5.214 28.969 1.00 94.25 233 ALA A N 1
ATOM 1728 C CA . ALA A 1 233 ? -21.863 -4.904 30.398 1.00 94.25 233 ALA A CA 1
ATOM 1729 C C . ALA A 1 233 ? -22.849 -3.765 30.709 1.00 94.25 233 ALA A C 1
ATOM 1731 O O . ALA A 1 233 ? -23.660 -3.900 31.624 1.00 94.25 233 ALA A O 1
ATOM 1732 N N . LEU A 1 234 ? -22.844 -2.694 29.909 1.00 95.56 234 LEU A N 1
ATOM 1733 C CA . LEU A 1 234 ? -23.785 -1.578 30.032 1.00 95.56 234 LEU A CA 1
ATOM 1734 C C . LEU A 1 234 ? -25.236 -2.040 29.877 1.00 95.56 234 LEU A C 1
ATOM 1736 O O . LEU A 1 234 ? -26.071 -1.699 30.710 1.00 95.56 234 LEU A O 1
ATOM 1740 N N . HIS A 1 235 ? -25.525 -2.887 28.887 1.00 94.81 235 HIS A N 1
ATOM 1741 C CA . HIS A 1 235 ? -26.864 -3.450 28.709 1.00 94.81 235 HIS A CA 1
ATOM 1742 C C . HIS A 1 235 ? -27.313 -4.262 29.937 1.00 94.81 235 HIS A C 1
ATOM 1744 O O . HIS A 1 235 ? -28.447 -4.142 30.399 1.00 94.81 235 HIS A O 1
ATOM 1750 N N . LYS A 1 236 ? -26.416 -5.069 30.524 1.00 96.38 236 LYS A N 1
ATOM 1751 C CA . LYS A 1 236 ? -26.711 -5.800 31.769 1.00 96.38 236 LYS A CA 1
ATOM 1752 C C . LYS A 1 236 ? -26.986 -4.859 32.941 1.00 96.38 236 LYS A C 1
ATOM 1754 O O . LYS A 1 236 ? -27.936 -5.097 33.680 1.00 96.38 236 LYS A O 1
ATOM 1759 N N . LEU A 1 237 ? -26.192 -3.801 33.099 1.00 97.25 237 LEU A N 1
ATOM 1760 C CA . LEU A 1 237 ? -26.391 -2.802 34.152 1.00 97.25 237 LEU A CA 1
ATOM 1761 C C . LEU A 1 237 ? -27.728 -2.070 33.998 1.00 97.25 237 LEU A C 1
ATOM 1763 O O . LEU A 1 237 ? -28.441 -1.914 34.983 1.00 97.25 237 LEU A O 1
ATOM 1767 N N . GLN A 1 238 ? -28.110 -1.700 32.774 1.00 96.94 238 GLN A N 1
ATOM 1768 C CA . GLN A 1 238 ? -29.409 -1.082 32.492 1.00 96.94 238 GLN A CA 1
ATOM 1769 C C . GLN A 1 238 ? -30.578 -2.006 32.857 1.00 96.94 238 GLN A C 1
ATOM 1771 O O . GLN A 1 238 ? -31.536 -1.565 33.487 1.00 96.94 238 GLN A O 1
ATOM 1776 N N . MET A 1 239 ? -30.486 -3.303 32.539 1.00 95.81 239 MET A N 1
ATOM 1777 C CA . MET A 1 239 ? -31.508 -4.273 32.950 1.00 95.81 239 MET A CA 1
ATOM 1778 C C . MET A 1 239 ? -31.590 -4.431 34.475 1.00 95.81 239 MET A C 1
ATOM 1780 O O . MET A 1 239 ? -32.685 -4.559 35.022 1.00 95.81 239 MET A O 1
ATOM 1784 N N . LEU A 1 240 ? -30.447 -4.435 35.170 1.00 97.56 240 LEU A N 1
ATOM 1785 C CA . LEU A 1 240 ? -30.410 -4.518 36.632 1.00 97.56 240 LEU A CA 1
ATOM 1786 C C . LEU A 1 240 ? -31.009 -3.270 37.286 1.00 97.56 240 LEU A C 1
ATOM 1788 O O . LEU A 1 240 ? -31.790 -3.412 38.225 1.00 97.56 240 LEU A O 1
ATOM 1792 N N . LEU A 1 241 ? -30.693 -2.080 36.767 1.00 97.06 241 LEU A N 1
ATOM 1793 C CA . LEU A 1 241 ? -31.275 -0.816 37.219 1.00 97.06 241 LEU A CA 1
ATOM 1794 C C . LEU A 1 241 ? -32.799 -0.837 37.067 1.00 97.06 241 LEU A C 1
ATOM 1796 O O . LEU A 1 241 ? -33.508 -0.621 38.044 1.00 97.06 241 LEU A O 1
ATOM 1800 N N . HIS A 1 242 ? -33.299 -1.219 35.889 1.00 95.75 242 HIS A N 1
ATOM 1801 C CA . HIS A 1 242 ? -34.737 -1.314 35.644 1.00 95.75 242 HIS A CA 1
ATOM 1802 C C . HIS A 1 242 ? -35.434 -2.294 36.603 1.00 95.75 242 HIS A C 1
ATOM 1804 O O . HIS A 1 242 ? -36.521 -2.026 37.111 1.00 95.75 242 HIS A O 1
ATOM 1810 N N . ARG A 1 243 ? -34.798 -3.433 36.906 1.00 96.19 243 ARG A N 1
ATOM 1811 C CA . ARG A 1 243 ? -35.334 -4.392 37.881 1.00 96.19 243 ARG A CA 1
ATOM 1812 C C . ARG A 1 243 ? -35.342 -3.828 39.304 1.00 96.19 243 ARG A C 1
ATOM 1814 O O . ARG A 1 243 ? -36.286 -4.090 40.045 1.00 96.19 243 ARG A O 1
ATOM 1821 N N . ALA A 1 244 ? -34.310 -3.084 39.695 1.00 96.81 244 ALA A N 1
ATOM 1822 C CA . ALA A 1 244 ? -34.256 -2.436 41.002 1.00 96.81 244 ALA A CA 1
ATOM 1823 C C . ALA A 1 244 ? -35.360 -1.375 41.148 1.00 96.81 244 ALA A C 1
ATOM 1825 O O . ALA A 1 244 ? -36.041 -1.355 42.171 1.00 96.81 244 ALA A O 1
ATOM 1826 N N . GLU A 1 245 ? -35.599 -0.573 40.107 1.00 96.56 245 GLU A N 1
ATOM 1827 C CA . GLU A 1 245 ? -36.706 0.392 40.046 1.00 96.56 245 GLU A CA 1
ATOM 1828 C C . GLU A 1 245 ? -38.068 -0.302 40.193 1.00 96.56 245 GLU A C 1
ATOM 1830 O O . GLU A 1 245 ? -38.889 0.109 41.010 1.00 96.56 245 GLU A O 1
ATOM 1835 N N . GLN A 1 246 ? -38.293 -1.415 39.485 1.00 95.12 246 GLN A N 1
ATOM 1836 C CA . GLN A 1 246 ? -39.529 -2.197 39.620 1.00 95.12 246 GLN A CA 1
ATOM 1837 C C . GLN A 1 246 ? -39.742 -2.732 41.043 1.00 95.12 246 GLN A C 1
ATOM 1839 O O . GLN A 1 246 ? -40.864 -2.701 41.554 1.00 95.12 246 GLN A O 1
ATOM 1844 N N . ILE A 1 247 ? -38.682 -3.232 41.689 1.00 95.81 247 ILE A N 1
ATOM 1845 C CA . ILE A 1 247 ? -38.749 -3.715 43.075 1.00 95.81 247 ILE A CA 1
ATOM 1846 C C . ILE A 1 247 ? -39.078 -2.558 44.022 1.00 95.81 247 ILE A C 1
ATOM 1848 O O . ILE A 1 247 ? -39.937 -2.720 44.889 1.00 95.81 247 ILE A O 1
ATOM 1852 N N . TYR A 1 248 ? -38.435 -1.403 43.842 1.00 95.44 248 TYR A N 1
ATOM 1853 C CA . TYR A 1 248 ? -38.681 -0.209 44.646 1.00 95.44 248 TYR A CA 1
ATOM 1854 C C . TYR A 1 248 ? -40.139 0.259 44.543 1.00 95.44 248 TYR A C 1
ATOM 1856 O O . TYR A 1 248 ? -40.802 0.410 45.570 1.00 95.44 248 TYR A O 1
ATOM 1864 N N . GLU A 1 249 ? -40.673 0.400 43.327 1.00 94.50 249 GLU A N 1
ATOM 1865 C CA . GLU A 1 249 ? -42.070 0.806 43.120 1.00 94.50 249 GLU A CA 1
ATOM 1866 C C . GLU A 1 249 ? -43.057 -0.229 43.676 1.00 94.50 249 GLU A C 1
ATOM 1868 O O . GLU A 1 249 ? -44.044 0.124 44.320 1.00 94.50 249 GLU A O 1
ATOM 1873 N N . THR A 1 250 ? -42.766 -1.523 43.515 1.00 92.19 250 THR A N 1
ATOM 1874 C CA . THR A 1 250 ? -43.603 -2.590 44.090 1.00 92.19 250 THR A CA 1
ATOM 1875 C C . THR A 1 250 ? -43.622 -2.518 45.619 1.00 92.19 250 THR A C 1
ATOM 1877 O O . THR A 1 250 ? -44.686 -2.613 46.231 1.00 92.19 250 THR A O 1
ATOM 1880 N N . ALA A 1 251 ? -42.461 -2.322 46.250 1.00 90.50 251 ALA A N 1
ATOM 1881 C CA . ALA A 1 251 ? -42.355 -2.193 47.700 1.00 90.50 251 ALA A CA 1
ATOM 1882 C C . ALA A 1 251 ? -43.089 -0.945 48.214 1.00 90.50 251 ALA A C 1
ATOM 1884 O O . ALA A 1 251 ? -43.802 -1.028 49.214 1.00 90.50 251 ALA A O 1
ATOM 1885 N N . LYS A 1 252 ? -42.981 0.182 47.503 1.00 90.56 252 LYS A N 1
ATOM 1886 C CA . LYS A 1 252 ? -43.697 1.423 47.818 1.00 90.56 252 LYS A CA 1
ATOM 1887 C C . LYS A 1 252 ? -45.214 1.213 47.839 1.00 90.56 252 LYS A C 1
ATOM 1889 O O . LYS A 1 252 ? -45.848 1.519 48.849 1.00 90.56 252 LYS A O 1
ATOM 1894 N N . VAL A 1 253 ? -45.781 0.599 46.798 1.00 89.12 253 VAL A N 1
ATOM 1895 C CA . VAL A 1 253 ? -47.222 0.284 46.743 1.00 89.12 253 VAL A CA 1
ATOM 1896 C C . VAL A 1 253 ? -47.641 -0.626 47.904 1.00 89.12 253 VAL A C 1
ATOM 1898 O O . VAL A 1 253 ? -48.665 -0.385 48.540 1.00 89.12 253 VAL A O 1
ATOM 1901 N N . ILE A 1 254 ? -46.841 -1.646 48.242 1.00 83.50 254 ILE A N 1
ATOM 1902 C CA . ILE A 1 254 ? -47.126 -2.526 49.390 1.00 83.50 254 ILE A CA 1
ATOM 1903 C C . ILE A 1 254 ? -47.159 -1.729 50.703 1.00 83.50 254 ILE A C 1
ATOM 1905 O O . ILE A 1 254 ? -48.049 -1.949 51.527 1.00 83.50 254 ILE A O 1
ATOM 1909 N N . THR A 1 255 ? -46.234 -0.784 50.901 1.00 77.06 255 THR A N 1
ATOM 1910 C CA . THR A 1 255 ? -46.207 0.047 52.116 1.00 77.06 255 THR A CA 1
ATOM 1911 C C . THR A 1 255 ? -47.386 1.016 52.216 1.00 77.06 255 THR A C 1
ATOM 1913 O O . THR A 1 255 ? -47.898 1.218 53.318 1.00 77.06 255 THR A O 1
ATOM 1916 N N . GLU A 1 256 ? -47.867 1.561 51.095 1.00 77.50 256 GLU A N 1
ATOM 1917 C CA . GLU A 1 256 ? -49.078 2.395 51.055 1.00 77.50 256 GLU A CA 1
ATOM 1918 C C . GLU A 1 256 ? -50.332 1.587 51.436 1.00 77.50 256 GLU A C 1
ATOM 1920 O O . GLU A 1 256 ? -51.198 2.088 52.150 1.00 77.50 256 GLU A O 1
ATOM 1925 N N . ILE A 1 257 ? -50.401 0.308 51.047 1.00 72.94 257 ILE A N 1
ATOM 1926 C CA . ILE A 1 257 ? -51.510 -0.594 51.407 1.00 72.94 257 ILE A CA 1
ATOM 1927 C C . ILE A 1 257 ? -51.432 -1.041 52.876 1.00 72.94 257 ILE A C 1
ATOM 1929 O O . ILE A 1 257 ? -52.464 -1.159 53.533 1.00 72.94 257 ILE A O 1
ATOM 1933 N N . GLN A 1 258 ? -50.232 -1.300 53.408 1.00 64.31 258 GLN A N 1
ATOM 1934 C CA . GLN A 1 258 ? -50.046 -1.732 54.804 1.00 64.31 258 GLN A CA 1
ATOM 1935 C C . GLN A 1 258 ? -50.250 -0.607 55.829 1.00 64.31 258 GLN A C 1
ATOM 1937 O O . GLN A 1 258 ? -50.516 -0.892 56.997 1.00 64.31 258 GLN A O 1
ATOM 1942 N N . ARG A 1 259 ? -50.156 0.662 55.416 1.00 57.03 259 ARG A N 1
ATOM 1943 C CA . ARG A 1 259 ? -50.526 1.829 56.229 1.00 57.03 259 ARG A CA 1
ATOM 1944 C C . ARG A 1 259 ? -51.726 2.550 55.615 1.00 57.03 259 ARG A C 1
ATOM 1946 O O . ARG A 1 259 ? -51.566 3.669 55.126 1.00 57.03 259 ARG A O 1
ATOM 1953 N N . PRO A 1 260 ? -52.941 1.978 55.673 1.00 52.84 260 PRO A N 1
ATOM 1954 C CA . PRO A 1 260 ? -54.114 2.766 55.359 1.00 52.84 260 PRO A CA 1
ATOM 1955 C C . PRO A 1 260 ? -54.178 3.888 56.398 1.00 52.84 260 PRO A C 1
ATOM 1957 O O . PRO A 1 260 ? -54.275 3.636 57.601 1.00 52.84 260 PRO A O 1
ATOM 1960 N N . ALA A 1 261 ? -54.091 5.139 55.947 1.00 55.25 261 ALA A N 1
ATOM 1961 C CA . ALA A 1 261 ? -54.558 6.256 56.746 1.00 55.25 261 ALA A CA 1
ATOM 1962 C C . ALA A 1 261 ? -56.050 6.007 56.959 1.00 55.25 261 ALA A C 1
ATOM 1964 O O . ALA A 1 261 ? -56.853 6.303 56.080 1.00 55.25 261 ALA A O 1
ATOM 1965 N N . VAL A 1 262 ? -56.401 5.360 58.073 1.00 48.09 262 VAL A N 1
ATOM 1966 C CA . VAL A 1 262 ? -57.785 5.091 58.453 1.00 48.09 262 VAL A CA 1
ATOM 1967 C C . VAL A 1 262 ? -58.485 6.446 58.463 1.00 48.09 262 VAL A C 1
ATOM 1969 O O . VAL A 1 262 ? -58.161 7.282 59.316 1.00 48.09 262 VAL A O 1
ATOM 1972 N N . PRO A 1 263 ? -59.423 6.721 57.538 1.00 46.25 263 PRO A N 1
ATOM 1973 C CA . PRO A 1 263 ? -60.302 7.855 57.721 1.00 46.25 263 PRO A CA 1
ATOM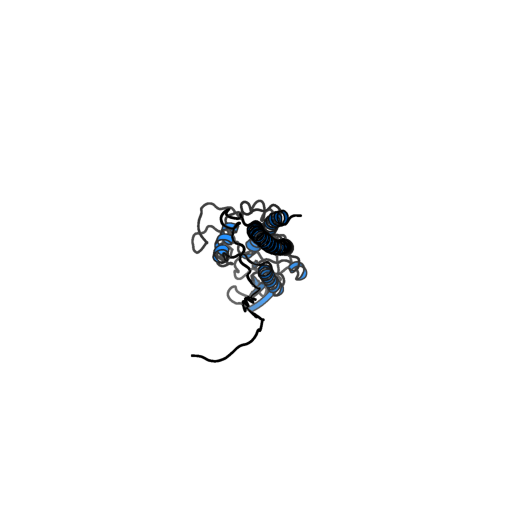 1974 C C . PRO A 1 263 ? -61.026 7.583 59.038 1.00 46.25 263 PRO A C 1
ATOM 1976 O O . PRO A 1 263 ? -61.580 6.496 59.216 1.00 46.25 263 PRO A O 1
ATOM 1979 N N . LYS A 1 264 ? -61.038 8.550 59.964 1.00 45.28 264 LYS A N 1
ATOM 1980 C CA . LYS A 1 264 ? -61.734 8.463 61.267 1.00 45.28 264 LYS A CA 1
ATOM 1981 C C . LYS A 1 264 ? -63.224 8.057 61.175 1.00 45.28 264 LYS A C 1
ATOM 1983 O O . LYS A 1 264 ? -63.866 7.903 62.203 1.00 45.28 264 LYS A O 1
ATOM 1988 N N . ALA A 1 265 ? -63.767 7.868 59.973 1.00 47.31 265 ALA A N 1
ATOM 1989 C CA . ALA A 1 265 ? -65.127 7.436 59.694 1.00 47.31 265 ALA A CA 1
ATOM 1990 C C . ALA A 1 265 ? -65.390 5.920 59.841 1.00 47.31 265 ALA A C 1
ATOM 1992 O O . ALA A 1 265 ? -66.552 5.545 59.876 1.00 47.31 265 ALA A O 1
ATOM 1993 N N . PHE A 1 266 ? -64.377 5.045 59.947 1.00 42.44 266 PHE A N 1
ATOM 1994 C CA . PHE A 1 266 ? -64.600 3.580 59.951 1.00 42.44 266 PHE A CA 1
ATOM 1995 C C . PHE A 1 266 ? -64.439 2.867 61.306 1.00 42.44 266 PHE A C 1
ATOM 1997 O O . PHE A 1 266 ? -64.414 1.641 61.341 1.00 42.44 266 PHE A O 1
ATOM 2004 N N . GLN A 1 267 ? -64.334 3.579 62.435 1.00 42.56 267 GLN A N 1
ATOM 2005 C CA . GLN A 1 267 ? -64.148 2.911 63.738 1.00 42.56 267 GLN A CA 1
ATOM 2006 C C . GLN A 1 267 ? -65.428 2.464 64.456 1.00 42.56 267 GLN A C 1
ATOM 2008 O O . GLN A 1 267 ? -65.317 1.743 65.440 1.00 42.56 267 GLN A O 1
ATOM 2013 N N . ASN A 1 268 ? -66.621 2.793 63.962 1.00 40.31 268 ASN A N 1
ATOM 2014 C CA . ASN A 1 268 ? -67.864 2.412 64.631 1.00 40.31 268 ASN A CA 1
ATOM 2015 C C . ASN A 1 268 ? -68.823 1.743 63.653 1.00 40.31 268 ASN A C 1
ATOM 2017 O O . ASN A 1 268 ? -69.733 2.396 63.171 1.00 40.31 268 ASN A O 1
ATOM 2021 N N . GLU A 1 269 ? -68.633 0.455 63.381 1.00 37.50 269 GLU A N 1
ATOM 2022 C CA . GLU A 1 269 ? -69.754 -0.440 63.082 1.00 37.50 269 GLU A CA 1
ATOM 2023 C C . GLU A 1 269 ? -69.294 -1.895 63.213 1.00 37.50 269 GLU A C 1
ATOM 2025 O O . GLU A 1 269 ? -68.561 -2.447 62.394 1.00 37.50 269 GLU A O 1
ATOM 2030 N N . SER A 1 270 ? -69.708 -2.517 64.314 1.00 46.09 270 SER A N 1
ATOM 2031 C CA . SER A 1 270 ? -69.637 -3.955 64.522 1.00 46.09 270 SER A CA 1
ATOM 2032 C C . SER A 1 270 ? -70.605 -4.639 63.556 1.00 46.09 270 SER A C 1
ATOM 2034 O O . SER A 1 270 ? -71.783 -4.799 63.876 1.00 46.09 270 SER A O 1
ATOM 2036 N N . VAL A 1 271 ? -70.134 -5.049 62.380 1.00 38.88 271 VAL A N 1
ATOM 2037 C CA . VAL A 1 271 ? -70.916 -5.915 61.493 1.00 38.88 271 VAL A CA 1
ATOM 2038 C C . VAL A 1 271 ? -70.102 -7.150 61.137 1.00 38.88 271 VAL A C 1
ATOM 2040 O O . VAL A 1 271 ? -69.083 -7.113 60.454 1.00 38.88 271 VAL A O 1
ATOM 2043 N N . ASN A 1 272 ? -70.592 -8.256 61.681 1.00 45.34 272 ASN A N 1
ATOM 2044 C CA . ASN A 1 272 ? -70.182 -9.628 61.458 1.00 45.34 272 ASN A CA 1
ATOM 2045 C C . ASN A 1 272 ? -70.260 -9.952 59.954 1.00 45.34 272 ASN A C 1
ATOM 2047 O O . ASN A 1 272 ? -71.356 -9.992 59.396 1.00 45.34 272 ASN A O 1
ATOM 2051 N N . LEU A 1 273 ? -69.119 -10.167 59.293 1.00 36.38 273 LEU A N 1
ATOM 2052 C CA . LEU A 1 273 ? -69.069 -10.600 57.895 1.00 36.38 273 LEU A CA 1
ATOM 2053 C C . LEU A 1 273 ? -68.208 -11.854 57.764 1.00 36.38 273 LEU A C 1
ATOM 2055 O O . LEU A 1 273 ? -66.979 -11.840 57.808 1.00 36.38 273 LEU A O 1
ATOM 2059 N N . THR A 1 274 ? -68.936 -12.953 57.627 1.00 37.38 274 THR A N 1
ATOM 2060 C CA . THR A 1 274 ? -68.513 -14.294 57.258 1.00 37.38 274 THR A CA 1
ATOM 2061 C C . THR A 1 274 ? -67.637 -14.269 56.006 1.00 37.38 274 THR A C 1
ATOM 2063 O O . THR A 1 274 ? -67.923 -13.567 55.036 1.00 37.38 274 THR A O 1
ATOM 2066 N N . ALA A 1 275 ? -66.576 -15.076 56.024 1.00 43.88 275 ALA A N 1
ATOM 2067 C CA . ALA A 1 275 ? -65.667 -15.283 54.908 1.00 43.88 275 ALA A CA 1
ATOM 2068 C C . ALA A 1 275 ? -66.414 -15.666 53.617 1.00 43.88 275 ALA A C 1
ATOM 2070 O O . ALA A 1 275 ? -67.114 -16.677 53.578 1.00 43.88 275 ALA A O 1
ATOM 2071 N N . TYR A 1 276 ? -66.196 -14.902 52.544 1.00 35.94 276 TYR A N 1
ATOM 2072 C CA . TYR A 1 276 ? -66.466 -15.345 51.178 1.00 35.94 276 TYR A CA 1
ATOM 2073 C C . TYR A 1 276 ? -65.204 -15.204 50.329 1.00 35.94 276 TYR A C 1
ATOM 2075 O O . TYR A 1 276 ? -64.629 -14.127 50.176 1.00 35.94 276 TYR A O 1
ATOM 2083 N N . ASN A 1 277 ? -64.777 -16.346 49.798 1.00 46.84 277 ASN A N 1
ATOM 2084 C CA . ASN A 1 277 ? -63.683 -16.503 48.856 1.00 46.84 277 ASN A CA 1
ATOM 2085 C C . ASN A 1 277 ? -63.896 -15.633 47.608 1.00 46.84 277 ASN A C 1
ATOM 2087 O O . ASN A 1 277 ? -64.920 -15.753 46.941 1.00 46.84 277 ASN A O 1
ATOM 2091 N N . ALA A 1 278 ? -62.884 -14.855 47.221 1.00 36.28 278 ALA A N 1
ATOM 2092 C CA . ALA A 1 278 ? -62.775 -14.303 45.873 1.00 36.28 278 ALA A CA 1
ATOM 2093 C C . ALA A 1 278 ? -61.415 -14.683 45.275 1.00 36.28 278 ALA A C 1
ATOM 2095 O O . ALA A 1 278 ? -60.432 -13.946 45.327 1.00 36.28 278 ALA A O 1
ATOM 2096 N N . MET A 1 279 ? -61.380 -15.881 44.696 1.00 42.62 279 MET A N 1
ATOM 2097 C CA . MET A 1 279 ? -60.352 -16.331 43.767 1.00 42.62 279 MET A CA 1
ATOM 2098 C C . MET A 1 279 ? -60.415 -15.440 42.518 1.00 42.62 279 MET A C 1
ATOM 2100 O O . MET A 1 279 ? -61.325 -15.576 41.705 1.00 42.62 279 MET A O 1
ATOM 2104 N N . ARG A 1 280 ? -59.468 -14.509 42.348 1.00 35.62 280 ARG A N 1
ATOM 2105 C CA . ARG A 1 280 ? -59.308 -13.775 41.084 1.00 35.62 280 ARG A CA 1
ATOM 2106 C C . ARG A 1 280 ? -58.198 -14.415 40.262 1.00 35.62 280 ARG A C 1
ATOM 2108 O O . ARG A 1 280 ? -57.047 -13.992 40.290 1.00 35.62 280 ARG A O 1
ATOM 2115 N N . THR A 1 281 ? -58.565 -15.440 39.501 1.00 40.56 281 THR A N 1
ATOM 2116 C CA . THR A 1 281 ? -57.794 -15.917 38.351 1.00 40.56 281 THR A CA 1
ATOM 2117 C C . THR A 1 281 ? -57.625 -14.779 37.342 1.00 40.56 281 THR A C 1
ATOM 2119 O O . THR A 1 281 ? -58.596 -14.335 36.732 1.00 40.56 281 THR A O 1
ATOM 2122 N N . ARG A 1 282 ? -56.388 -14.314 37.137 1.00 35.19 282 ARG A N 1
ATOM 2123 C CA . ARG A 1 282 ? -55.986 -13.637 35.898 1.00 35.19 282 ARG A CA 1
ATOM 2124 C C . ARG A 1 282 ? -55.097 -14.594 35.117 1.00 35.19 282 ARG A C 1
ATOM 2126 O O . ARG A 1 282 ? -53.924 -14.780 35.415 1.00 35.19 282 ARG A O 1
ATOM 2133 N N . SER A 1 283 ? -55.714 -15.238 34.142 1.00 42.53 283 SER A N 1
ATOM 2134 C CA . SER A 1 283 ? -55.088 -16.036 33.102 1.00 42.53 283 SER A CA 1
ATOM 2135 C C . SER A 1 283 ? -54.211 -15.148 32.217 1.00 42.53 283 SER A C 1
ATOM 2137 O O . SER A 1 283 ? -54.729 -14.270 31.542 1.00 42.53 283 SER A O 1
ATOM 2139 N N . TYR A 1 284 ? -52.905 -15.417 32.182 1.00 31.89 284 TYR A N 1
ATOM 2140 C CA . TYR A 1 284 ? -52.075 -15.280 30.981 1.00 31.89 284 TYR A CA 1
ATOM 2141 C C . TYR A 1 284 ? -50.987 -16.355 31.028 1.00 31.89 284 TYR A C 1
ATOM 2143 O O . TYR A 1 284 ? -50.122 -16.357 31.898 1.00 31.89 284 TYR A O 1
ATOM 2151 N N . SER A 1 285 ? -51.069 -17.299 30.094 1.00 35.44 285 SER A N 1
ATOM 2152 C CA . SER A 1 285 ? -50.120 -18.393 29.913 1.00 35.44 285 SER A CA 1
ATOM 2153 C C . SER A 1 285 ? -49.612 -18.385 28.470 1.00 35.44 285 SER A C 1
ATOM 2155 O O . SER A 1 285 ? -50.409 -18.308 27.539 1.00 35.44 285 SER A O 1
ATOM 2157 N N . ARG A 1 286 ? -48.284 -18.529 28.347 1.00 34.78 286 ARG A N 1
ATOM 2158 C CA . ARG A 1 286 ? -47.475 -18.998 27.202 1.00 34.78 286 ARG A CA 1
ATOM 2159 C C . ARG A 1 286 ? -47.293 -18.087 25.975 1.00 34.78 286 ARG A C 1
ATOM 2161 O O . ARG A 1 286 ? -48.058 -18.122 25.022 1.00 34.78 286 ARG A O 1
ATOM 2168 N N . ARG A 1 287 ? -46.105 -17.470 25.900 1.00 32.88 287 ARG A N 1
ATOM 2169 C CA . ARG A 1 287 ? -45.287 -17.478 24.671 1.00 32.88 287 ARG A CA 1
ATOM 2170 C C . ARG A 1 287 ? -44.158 -18.490 24.860 1.00 32.88 287 ARG A C 1
ATOM 2172 O O . ARG A 1 287 ? -43.270 -18.265 25.676 1.00 32.88 287 ARG A O 1
ATOM 2179 N N . ALA A 1 288 ? -44.218 -19.597 24.128 1.00 38.19 288 ALA A N 1
ATOM 2180 C CA . ALA A 1 288 ? -43.107 -20.523 23.949 1.00 38.19 288 ALA A CA 1
ATOM 2181 C C . ALA A 1 288 ? -42.624 -20.428 22.494 1.00 38.19 288 ALA A C 1
ATOM 2183 O O . ALA A 1 288 ? -43.428 -20.297 21.575 1.00 38.19 288 ALA A O 1
ATOM 2184 N N . TYR A 1 289 ? -41.305 -20.451 22.329 1.00 36.78 289 TYR A N 1
ATOM 2185 C CA . TYR A 1 289 ? -40.575 -20.502 21.065 1.00 36.78 289 TYR A CA 1
ATOM 2186 C C . TYR A 1 289 ? -40.989 -21.689 20.184 1.00 36.78 289 TYR A C 1
ATOM 2188 O O . TYR A 1 289 ? -41.003 -22.805 20.694 1.00 36.78 289 TYR A O 1
ATOM 2196 N N . ILE A 1 290 ? -41.166 -21.464 18.872 1.00 33.97 290 ILE A N 1
ATOM 2197 C CA . ILE A 1 290 ? -40.860 -22.426 17.793 1.00 33.97 290 ILE A CA 1
ATOM 2198 C C . ILE A 1 290 ? -40.365 -21.639 16.553 1.00 33.97 290 ILE A C 1
ATOM 2200 O O . ILE A 1 290 ? -41.012 -20.699 16.104 1.00 33.97 290 ILE A O 1
ATOM 2204 N N . ILE A 1 291 ? -39.207 -22.032 16.021 1.00 35.50 291 ILE A N 1
ATOM 2205 C CA . ILE A 1 291 ? -38.653 -21.798 14.662 1.00 35.50 291 ILE A CA 1
ATOM 2206 C C . ILE A 1 291 ? -38.545 -23.225 14.038 1.00 35.50 291 ILE A C 1
ATOM 2208 O O . ILE A 1 291 ? -38.356 -24.121 14.869 1.00 35.50 291 ILE A O 1
ATOM 2212 N N . PRO A 1 292 ? -38.582 -23.544 12.704 1.00 47.62 292 PRO A N 1
ATOM 2213 C CA . PRO A 1 292 ? -38.496 -22.741 11.456 1.00 47.62 292 PRO A CA 1
ATOM 2214 C C . PRO A 1 292 ? -39.433 -23.159 10.265 1.00 47.62 292 PRO A C 1
ATOM 2216 O O . PRO A 1 292 ? -40.191 -24.116 10.343 1.00 47.62 292 PRO A O 1
ATOM 2219 N N . LEU A 1 293 ? -39.205 -22.485 9.118 1.00 31.86 293 LEU A N 1
ATOM 2220 C CA . LEU A 1 293 ? -39.086 -22.994 7.724 1.00 31.86 293 LEU A CA 1
ATOM 2221 C C . LEU A 1 293 ? -40.274 -22.888 6.727 1.00 31.86 293 LEU A C 1
ATOM 2223 O O . LEU A 1 293 ? -41.177 -23.707 6.697 1.00 31.86 293 LEU A O 1
ATOM 2227 N N . TRP A 1 294 ? -40.145 -21.877 5.855 1.00 32.38 294 TRP A N 1
ATOM 2228 C CA . TRP A 1 294 ? -40.187 -21.878 4.379 1.00 32.38 294 TRP A CA 1
ATOM 2229 C C . TRP A 1 294 ? -41.276 -22.612 3.564 1.00 32.38 294 TRP A C 1
ATOM 2231 O O . TRP A 1 294 ? -41.402 -23.829 3.588 1.00 32.38 294 TRP A O 1
ATOM 2241 N N . ALA A 1 295 ? -41.794 -21.795 2.630 1.00 36.09 295 ALA A N 1
ATOM 2242 C CA . ALA A 1 295 ? -42.202 -22.067 1.246 1.00 36.09 295 ALA A CA 1
ATOM 2243 C C . ALA A 1 295 ? -43.652 -22.527 0.996 1.00 36.09 295 ALA A C 1
ATOM 2245 O O . ALA A 1 295 ? -44.020 -23.650 1.318 1.00 36.09 295 ALA A O 1
ATOM 2246 N N . LEU A 1 296 ? -44.442 -21.686 0.302 1.00 37.44 296 LEU A N 1
ATOM 2247 C CA . LEU A 1 296 ? -44.751 -21.829 -1.137 1.00 37.44 296 LEU A CA 1
ATOM 2248 C C . LEU A 1 296 ? -45.952 -20.941 -1.595 1.00 37.44 296 LEU A C 1
ATOM 2250 O O . LEU A 1 296 ? -46.960 -20.872 -0.903 1.00 37.44 296 LEU A O 1
ATOM 2254 N N . PHE A 1 297 ? -45.817 -20.360 -2.805 1.00 36.84 297 PHE A N 1
ATOM 2255 C CA . PHE A 1 297 ? -46.813 -19.755 -3.739 1.00 36.84 297 PHE A CA 1
ATOM 2256 C C . PHE A 1 297 ? -47.475 -18.396 -3.374 1.00 36.84 297 PHE A C 1
ATOM 2258 O O . PHE A 1 297 ? -48.192 -18.304 -2.388 1.00 36.84 297 PHE A O 1
ATOM 2265 N N . LEU A 1 298 ? -47.108 -17.277 -4.042 1.00 33.88 298 LEU A N 1
ATOM 2266 C CA . LEU A 1 298 ? -47.594 -16.718 -5.347 1.00 33.88 298 LEU A CA 1
ATOM 2267 C C . LEU A 1 298 ? -49.010 -16.095 -5.235 1.00 33.88 298 LEU A C 1
ATOM 2269 O O . LEU A 1 298 ? -49.827 -16.648 -4.503 1.00 33.88 298 LEU A O 1
ATOM 2273 N N . PRO A 1 299 ? -49.327 -14.960 -5.899 1.00 48.31 299 PRO A N 1
ATOM 2274 C CA . PRO A 1 299 ? -48.910 -14.540 -7.246 1.00 48.31 299 PRO A CA 1
ATOM 2275 C C . PRO A 1 299 ? -48.037 -13.276 -7.327 1.00 48.31 299 PRO A C 1
ATOM 2277 O O . PRO A 1 299 ? -48.093 -12.433 -6.405 1.00 48.31 299 PRO A O 1
#

Foldseek 3Di:
DDLVVLVVVLVVLLQCQAQNDVGDQQWNCVTSCDPVPALLQQQHALLVLGARPNFLRHNLSQCCLFAAADPVPQFDACSVPAYAQDDDDDDHQLDDDDDGDRRTNRRSCSVCSVVVVVDDPDDDALVVVVVVLVVVLVDLQQAEKEFEEQFLVDTPDIDGRHQKDFYWYDYPPDPGSAATSNRGDDGNHHRYTRMGHQGDNVSSVVRNSSVSVVVSSVSVVVSVVVVVVVVVVVVVVVVVVVVVVVVVVVVVVVVCVVDPPPDPPPPDDPDDDDDDDDDDDDDDDDDDDDDDDDDDDDD

pLDDT: mean 74.99, std 20.45, range [28.25, 97.56]

Organism: Trypanosoma congolense (strain IL3000) (NCBI:txid1068625)

Sequence (299 aa):
MSAAENIEKAKPEFAQVIFGDGGNESDLEHTALNGVGYRVTACGKPGQDTKGESAGNNLAVDFFCLCAQRQDGAGINQVCGFYVGSNRENGQLCRSGTRGPMGSSTMSASIKGCCGKHMQKHPKSTTEVRHILDQFLKHLKTGGVYRWGDSGDKVDGSKRKAAMLGAGVRKKNGSENGPVCDGKKGKSQSSVGVCVYYGTESDGKNISWAIKFETALARVDYVNNNTDSIQRALHKLQMLLHRAEQIYETAKVITEIQRPAVPKAFQNESVNLTAYNAMRTRSYSRRAYIIPLWALFLP

InterPro domains:
  IPR025932 Trypanosome varia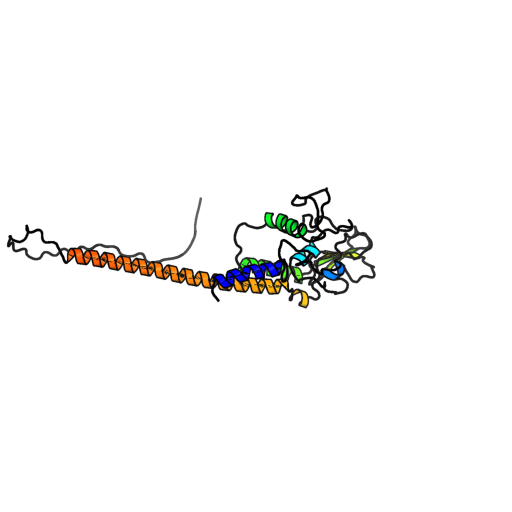nt surface glycoprotein, B-type, N-terminal domain [PF13206] (8-238)

=== Feature glossary ===
The record interleaves many kinds of information about one protein. Here is each kind framed as the question it answers.

Q: What does the local fold look like, residue by residue?
A: A 3Di character summarizes, for each residue, the relative orientation of the Cα frame of its nearest spatial neighbor. Because it encodes fold topology rather than chemistry, 3Di alignments detect remote structural similarity that sequence alignment misses.

Q: Which residues are in helices, strands, or loops?
A: Secondary structure is the local, repeating backbone conformation. DSSP classifies it into eight states by reading the hydrogen-bond network: three helix types (H, G, I), two β types (E, B), two non-regular types (T, S), and unstructured coil (-).

Q: How big and how compact is the whole molecule?
A: Three whole-structure scalars: the radius of gyration (RMS distance of Cα from centroid, in Å), the count of Cα–Cα contacts (pairs closer than 8 Å and separated by more than four residues in sequence — i.e. tertiary, not local, contacts), and the bounding-box dimensions. Together they distinguish compact globular folds from extended fibres or disordered chains.

Q: How confident is the AlphaFold model at each residue?
A: For AlphaFold models, the B-factor field carries pLDDT — the model's own estimate of local accuracy on a 0–100 scale. Regions with pLDDT<50 should be treated as essentially unmodeled; they often correspond to intrinsically disordered segments.

Q: What family and function is it annotated with?
A: Functional annotations link the protein to curated databases. InterPro entries identify conserved domains and families by matching the sequence against member-database signatures (Pfam, PROSITE, CDD, …). Gene Ontology (GO) terms describe molecular function, biological process, and cellular component in a controlled vocabulary. CATH places the structure in a hierarchical fold classification (Class/Architecture/Topology/Homologous-superfamily). The organism is the source species.

Q: What known structures does this most resemble?
A: Nearest PDB neighbors are the top structural matches found by Foldseek when searching this structure against the entire Protein Data Bank. Each hit reports a TM-score (0 to 1; >0.5 almost always implies the same fold) and an E-value. These are *structural* homologs — they may share no detectable sequence similarity.

Q: Which residues are buried vs exposed?
A: Solvent-accessible surface area (SASA) is the area in Å² traced out by the centre of a 1.4 Å probe sphere (a water molecule) rolled over the protein's van der Waals surface (Shrake–Rupley / Lee–Richards construction). Buried residues have near-zero SASA; fully exposed residues can exceed 200 Å². The total SASA scales roughly with the number of surface residues.

Q: What are the backbone torsion angles?
A: φ (phi) and ψ (psi) are the two rotatable backbone dihedrals per residue: φ is the C(i-1)–N–Cα–C torsion, ψ is the N–Cα–C–N(i+1) torsion, both in degrees on (−180°, 180°]. α-helical residues cluster near (−60°, −45°); β-strand residues near (−120°, +130°). A Ramachandran plot is simply a scatter of (φ, ψ) for every residue.

Q: Are the domains correctly placed relative to each other?
A: Predicted aligned error is AlphaFold's pairwise confidence. Unlike pLDDT (per-residue), PAE is per-residue-pair and captures whether two parts of the structure are correctly placed relative to each other. Units are ångströms of expected positional error.

Q: What if only a Cα trace is available?
A: P-SEA three-state annotation labels each residue as helix, strand, or coil based purely on the geometry of the Cα trace. It serves as a fallback when the full backbone (and thus DSSP) is unavailable.

Q: What is the amino-acid chain?
A: This is the polypeptide sequence — one letter per residue, N-terminus first. Length ranges from a few dozen residues for small domains to over a thousand for large multi-domain proteins.

Q: What do the rendered images show?
A: The six renders are orthographic views along the three Cartesian axes in both directions. Representation (cartoon, sticks, or surface) and color scheme (sequence-rainbow or by-chain) vary across proteins so the training set covers all the common visualization conventions.

Q: What do the diagnostic plots show?
A: Plot images: a contact map (which residues are close in 3D, as an N×N binary image), a Ramachandran scatter (backbone torsion angles, revealing secondary-structure composition at a glance), and — for AlphaFold structures — a PAE heatmap (pairwise prediction confidence).

Q: How mobile is each atom in the crystal?
A: B-factor (Debye–Waller factor) reflects atomic displacement in the crystal lattice. It is an experimental observable (units Å²), not a prediction; low values mean the atom is pinned down, high values mean it moves or is heterogeneous across the crystal.

Q: Where is each backbone atom in 3D?
A: The mmCIF table is the protein's shape written out atom by atom. For each backbone N, Cα, C, and carbonyl O, it records an (x, y, z) coordinate triple in Å plus the residue type, chain letter, and residue number.